Protein AF-A0A1V6QHZ7-F1 (afdb_monomer_lite)

Secondary structure (DSSP, 8-state):
--TTTTSS--------TTTTHHHHHHHHSS-EEEEEEEE-TTS-EEE-TTT--EEE-SS-EEEEEEEEEETTTEEEEEEEEEE-TTT--S-EEEE--STT--S--HHHHHHHHTTT-EEEEE-TTSS----------TTSSSGGG---HHHHHHHHHHHHHHHGGGGS----TT-----S-----HHHHHHHHHHHH--B-TTT--BSSPPPPTT-GGGTHHIIIIIHHHHHHHHIIIIIS--TT--GGG--TTHHHHHHHHHTHHHH-------HHHHHTT--EEEEEETT-TTTTHHHHHHHHHHHHHTTT---TTTEEEEEETT--SGGGGGTTT-

Sequence (339 aa):
MVALAAFFGVSALAVDSCTNLPALANEVAEINVISASWTSSNDLVLSDSSTGAALPNQYAFCRVKGNIEYSGNKSLGFELWLPEQDSYNERYLVVGNGGLAGTIDTSAMMLNLNRGYAVTAGHSGHDVALNVIIKIQAKYSQGDGYLGQSILNFTTNAVLEECDGIDGVVDDSSMASSTNVTCLTQPQINAIEAIYAGPTDSRNGDIIYPGCTLGSEKEWLMQETSLYLNYTTPILQNLVLNNLSFDINQFDFGADVDAVDAIASPLIDGISTDLSAFRKRGGKMIVAQGWADPYGALWSIMHLEQLQNATANEDVSDFFNLFMIPGMVNFADTGRLAR

Radius of gyration: 24.09 Å; chains: 1; bounding box: 55×51×75 Å

Foldseek 3Di:
DCPVVVVPVDDDDPDPVQQCVQVVDVVPDQKAWPGKDKDAWQNDWDAQPQPRDTQTQRFIWIKIWIWHDDPDRWIKIKIKTGTDPVLAPVAEEEDEAPAPFQDWPVNVVSVVVSNRHGYMYISPTHHDQGAADDAPLLLLCPDLQNQDLVNLVVQLLVLLVVPCPPVPDNPPPVVPPDPDDDDRDPSNVVSQVDQQDADAQPPPRHHPAHHAFRNQRSVCNCSNPPNCVRYVLCCCCVWQPVNNPDDSNPDHSHPSVVSCCVIVCVPDPPQDLPCVVCVVVVAAEEAEAESNARRHRCVVVVSVVVNCVVVVNDDPNSHYDYHYHYPDHDPSCVVVVVD

Structure (mmCIF, N/CA/C/O backbone):
data_AF-A0A1V6QHZ7-F1
#
_entry.id   AF-A0A1V6QHZ7-F1
#
loop_
_atom_site.group_PDB
_atom_site.id
_atom_site.type_symbol
_atom_site.label_atom_id
_atom_site.label_alt_id
_atom_site.label_comp_id
_atom_site.label_asym_id
_atom_site.label_entity_id
_atom_site.label_seq_id
_atom_site.pdbx_PDB_ins_code
_atom_site.Cartn_x
_atom_site.Cartn_y
_atom_site.Cartn_z
_atom_site.occupancy
_atom_site.B_iso_or_equiv
_atom_site.auth_seq_id
_atom_site.auth_comp_id
_atom_site.auth_asym_id
_atom_site.auth_atom_id
_atom_site.pdbx_PDB_model_num
ATOM 1 N N . MET A 1 1 ? 16.714 -8.261 -24.333 1.00 49.50 1 MET A N 1
ATOM 2 C CA . MET A 1 1 ? 17.425 -7.268 -25.178 1.00 49.50 1 MET A CA 1
ATOM 3 C C . MET A 1 1 ? 17.456 -7.625 -26.683 1.00 49.50 1 MET A C 1
ATOM 5 O O . MET A 1 1 ? 18.410 -7.287 -27.365 1.00 49.50 1 MET A O 1
ATOM 9 N N . VAL A 1 2 ? 16.376 -8.196 -27.253 1.00 36.09 2 VAL A N 1
ATOM 10 C CA . VAL A 1 2 ? 16.202 -8.354 -28.726 1.00 36.09 2 VAL A CA 1
ATOM 11 C C . VAL A 1 2 ? 14.828 -7.859 -29.223 1.00 36.09 2 VAL A C 1
ATOM 13 O O . VAL A 1 2 ? 14.623 -7.698 -30.420 1.00 36.09 2 VAL A O 1
ATOM 16 N N . ALA A 1 3 ? 13.892 -7.497 -28.336 1.00 31.86 3 ALA A N 1
ATOM 17 C CA . ALA A 1 3 ? 12.539 -7.103 -28.751 1.00 31.86 3 ALA A CA 1
ATOM 18 C C . ALA A 1 3 ? 12.470 -5.793 -29.569 1.00 31.86 3 ALA A C 1
ATOM 20 O O . ALA A 1 3 ? 11.519 -5.608 -30.320 1.00 31.86 3 ALA A O 1
ATOM 21 N N . LEU A 1 4 ? 13.486 -4.921 -29.501 1.00 36.88 4 LEU A N 1
ATOM 22 C CA . LEU A 1 4 ? 13.578 -3.746 -30.384 1.00 36.88 4 LEU A CA 1
ATOM 23 C C . LEU A 1 4 ? 14.288 -4.025 -31.722 1.00 36.88 4 LEU A C 1
ATOM 25 O O . LEU A 1 4 ? 14.135 -3.258 -32.667 1.00 36.88 4 LEU A O 1
ATOM 29 N N . ALA A 1 5 ? 15.028 -5.131 -31.836 1.00 35.00 5 ALA A N 1
ATOM 30 C CA . ALA A 1 5 ? 15.781 -5.471 -33.045 1.00 35.00 5 ALA A CA 1
ATOM 31 C C . ALA A 1 5 ? 14.901 -6.084 -34.151 1.00 35.00 5 ALA A C 1
ATOM 33 O O . ALA A 1 5 ? 15.323 -6.165 -35.302 1.00 35.00 5 ALA A O 1
ATOM 34 N N . ALA A 1 6 ? 13.665 -6.488 -33.839 1.00 33.41 6 ALA A N 1
ATOM 35 C CA . ALA A 1 6 ? 12.760 -7.078 -34.825 1.00 33.41 6 ALA A CA 1
ATOM 36 C C . ALA A 1 6 ? 12.189 -6.058 -35.834 1.00 33.41 6 ALA A C 1
ATOM 38 O O . ALA A 1 6 ? 11.713 -6.468 -36.890 1.00 33.41 6 ALA A O 1
ATOM 39 N N . PHE A 1 7 ? 12.256 -4.749 -35.552 1.00 37.84 7 PHE A N 1
ATOM 40 C CA . PHE A 1 7 ? 11.733 -3.709 -36.453 1.00 37.84 7 PHE A CA 1
ATOM 41 C C . PHE A 1 7 ? 12.785 -3.043 -37.348 1.00 37.84 7 PHE A C 1
ATOM 43 O O . PHE A 1 7 ? 12.430 -2.468 -38.374 1.00 37.84 7 PHE A O 1
ATOM 50 N N . PHE A 1 8 ? 14.074 -3.160 -37.025 1.00 37.00 8 PHE A N 1
ATOM 51 C CA . PHE A 1 8 ? 15.145 -2.508 -37.775 1.00 37.00 8 PHE A CA 1
ATOM 52 C C . PHE A 1 8 ? 16.280 -3.502 -37.989 1.00 37.00 8 PHE A C 1
ATOM 54 O O . PHE A 1 8 ? 17.072 -3.745 -37.085 1.00 37.00 8 PHE A O 1
ATOM 61 N N . GLY A 1 9 ? 16.340 -4.104 -39.180 1.00 33.50 9 GLY A N 1
ATOM 62 C CA . GLY A 1 9 ? 17.363 -5.075 -39.575 1.00 33.50 9 GLY A CA 1
ATOM 63 C C . GLY A 1 9 ? 18.779 -4.494 -39.585 1.00 33.50 9 GLY A C 1
ATOM 64 O O . GLY A 1 9 ? 19.330 -4.218 -40.647 1.00 33.50 9 GLY A O 1
ATOM 65 N N . VAL A 1 10 ? 19.374 -4.333 -38.404 1.00 35.19 10 VAL A N 1
ATOM 66 C CA . VAL A 1 10 ? 20.750 -3.880 -38.212 1.00 35.19 10 VAL A CA 1
ATOM 67 C C . VAL A 1 10 ? 21.570 -5.037 -37.653 1.00 35.19 10 VAL A C 1
ATOM 69 O O . VAL A 1 10 ? 21.306 -5.572 -36.578 1.00 35.19 10 VAL A O 1
ATOM 72 N N . SER A 1 11 ? 22.557 -5.441 -38.444 1.00 33.84 11 SER A N 1
ATOM 73 C CA . SER A 1 11 ? 23.524 -6.495 -38.164 1.00 33.84 11 SER A CA 1
ATOM 74 C C . SER A 1 11 ? 24.327 -6.230 -36.886 1.00 33.84 11 SER A C 1
ATOM 76 O O . SER A 1 11 ? 24.673 -5.092 -36.577 1.00 33.84 11 SER A O 1
ATOM 78 N N . ALA A 1 12 ? 24.666 -7.318 -36.193 1.00 37.00 12 ALA A N 1
ATOM 79 C CA . ALA A 1 12 ? 25.427 -7.369 -34.952 1.00 37.00 12 ALA A CA 1
ATOM 80 C C . ALA A 1 12 ? 26.671 -6.459 -34.927 1.00 37.00 12 ALA A C 1
ATOM 82 O O . ALA A 1 12 ? 27.672 -6.720 -35.594 1.00 37.00 12 ALA A O 1
ATOM 83 N N . LEU A 1 13 ? 26.628 -5.446 -34.063 1.00 34.03 13 LEU A N 1
ATOM 84 C CA . LEU A 1 13 ? 27.801 -4.828 -33.459 1.00 34.03 13 LEU A CA 1
ATOM 85 C C . LEU A 1 13 ? 27.626 -4.942 -31.946 1.00 34.03 13 LEU A C 1
ATOM 87 O O . LEU A 1 13 ? 26.677 -4.402 -31.382 1.00 34.03 13 LEU A O 1
ATOM 91 N N . ALA A 1 14 ? 28.538 -5.670 -31.302 1.00 38.25 14 ALA A N 1
ATOM 92 C CA . ALA A 1 14 ? 28.692 -5.715 -29.854 1.00 38.25 14 ALA A CA 1
ATOM 93 C C . ALA A 1 14 ? 29.229 -4.359 -29.359 1.00 38.25 14 ALA A C 1
ATOM 95 O O . ALA A 1 14 ? 30.405 -4.200 -29.049 1.00 38.25 14 ALA A O 1
ATOM 96 N N . VAL A 1 15 ? 28.356 -3.358 -29.369 1.00 40.31 15 VAL A N 1
ATOM 97 C CA . VAL A 1 15 ? 28.460 -2.140 -28.569 1.00 40.31 15 VAL A CA 1
ATOM 98 C C . VAL A 1 15 ? 27.587 -2.406 -27.353 1.00 40.31 15 VAL A C 1
ATOM 100 O O . VAL A 1 15 ? 26.486 -2.927 -27.528 1.00 40.31 15 VAL A O 1
ATOM 103 N N . ASP A 1 16 ? 28.070 -2.128 -26.142 1.00 56.75 16 ASP A N 1
ATOM 104 C CA . ASP A 1 16 ? 27.325 -2.401 -24.911 1.00 56.75 16 ASP A CA 1
ATOM 105 C C . ASP A 1 16 ? 25.954 -1.706 -24.973 1.00 56.75 16 ASP A C 1
ATOM 107 O O . ASP A 1 16 ? 25.836 -0.489 -24.796 1.00 56.75 16 ASP A O 1
ATOM 111 N N . SER A 1 17 ? 24.924 -2.486 -25.321 1.00 71.88 17 SER A N 1
ATOM 112 C CA . SER A 1 17 ? 23.576 -2.011 -25.658 1.00 71.88 17 SER A CA 1
ATOM 113 C C . SER A 1 17 ? 22.947 -1.200 -24.530 1.00 71.88 17 SER A C 1
ATOM 115 O O . SER A 1 17 ? 22.077 -0.367 -24.775 1.00 71.88 17 SER A O 1
ATOM 117 N N . CYS A 1 18 ? 23.449 -1.390 -23.308 1.00 83.69 18 CYS A N 1
ATOM 118 C CA . CYS A 1 18 ? 23.067 -0.614 -22.152 1.00 83.69 18 CYS A CA 1
ATOM 119 C C . CYS A 1 18 ? 23.466 0.863 -22.275 1.00 83.69 18 CYS A C 1
ATOM 121 O O . CYS A 1 18 ? 22.647 1.753 -22.072 1.00 83.69 18 CYS A O 1
ATOM 123 N N . THR A 1 19 ? 24.707 1.144 -22.669 1.00 78.62 19 THR A N 1
ATOM 124 C CA . THR A 1 19 ? 25.240 2.518 -22.715 1.00 78.62 19 THR A CA 1
ATOM 125 C C . THR A 1 19 ? 24.645 3.379 -23.833 1.00 78.62 19 THR A C 1
ATOM 127 O O . THR A 1 19 ? 24.654 4.603 -23.729 1.00 78.62 19 THR A O 1
ATOM 130 N N . ASN A 1 20 ? 24.061 2.758 -24.863 1.00 77.94 20 ASN A N 1
ATOM 131 C CA . ASN A 1 20 ? 23.398 3.454 -25.971 1.00 77.94 20 ASN A CA 1
ATOM 132 C C . ASN A 1 20 ? 21.902 3.724 -25.731 1.00 77.94 20 ASN A C 1
ATOM 134 O O . ASN A 1 20 ? 21.285 4.448 -26.513 1.00 77.94 20 ASN A O 1
ATOM 138 N N . LEU A 1 21 ? 21.306 3.177 -24.663 1.00 77.00 21 LEU A N 1
ATOM 139 C CA . LEU A 1 21 ? 19.888 3.385 -24.339 1.00 77.00 21 LEU A CA 1
ATOM 140 C C . LEU A 1 21 ? 19.460 4.857 -24.237 1.00 77.00 21 LEU A C 1
ATOM 142 O O . LEU A 1 21 ? 18.363 5.152 -24.709 1.00 77.00 21 LEU A O 1
ATOM 146 N N . PRO A 1 22 ? 20.265 5.795 -23.695 1.00 76.19 22 PRO A N 1
ATOM 147 C CA . PRO A 1 22 ? 19.870 7.201 -23.648 1.00 76.19 22 PRO A CA 1
ATOM 148 C C . PRO A 1 22 ? 19.595 7.791 -25.039 1.00 76.19 22 PRO A C 1
ATOM 150 O O . PRO A 1 22 ? 18.646 8.552 -25.205 1.00 76.19 22 PRO A O 1
ATOM 153 N N . ALA A 1 23 ? 20.382 7.408 -26.052 1.00 69.56 23 ALA A N 1
ATOM 154 C CA . ALA A 1 23 ? 20.185 7.877 -27.423 1.00 69.56 23 ALA A CA 1
ATOM 155 C C . ALA A 1 23 ? 18.868 7.355 -28.017 1.00 69.56 23 ALA A C 1
ATOM 157 O O . ALA A 1 23 ? 18.140 8.111 -28.649 1.00 69.56 23 ALA A O 1
ATOM 158 N N . LEU A 1 24 ? 18.540 6.089 -27.751 1.00 69.31 24 LEU A N 1
ATOM 159 C CA . LEU A 1 24 ? 17.310 5.450 -28.215 1.00 69.31 24 LEU A CA 1
ATOM 160 C C . LEU A 1 24 ? 16.059 5.992 -27.506 1.00 69.31 24 LEU A C 1
ATOM 162 O O . LEU A 1 24 ? 15.013 6.145 -28.127 1.00 69.31 24 LEU A O 1
ATOM 166 N N . ALA A 1 25 ? 16.149 6.294 -26.210 1.00 71.12 25 ALA A N 1
ATOM 167 C CA . ALA A 1 25 ? 15.015 6.796 -25.435 1.00 71.12 25 ALA A CA 1
ATOM 168 C C . ALA A 1 25 ? 14.498 8.144 -25.963 1.00 71.12 25 ALA A C 1
ATOM 170 O O . ALA A 1 25 ? 13.286 8.328 -26.075 1.00 71.12 25 ALA A O 1
ATOM 171 N N . ASN A 1 26 ? 15.412 9.032 -26.369 1.00 67.06 26 ASN A N 1
ATOM 172 C CA . ASN A 1 26 ? 15.086 10.344 -26.937 1.00 67.06 26 ASN A CA 1
ATOM 173 C C . ASN A 1 26 ? 14.311 10.265 -28.267 1.00 67.06 26 ASN A C 1
ATOM 175 O O . ASN A 1 26 ? 13.699 11.249 -28.674 1.00 67.06 26 ASN A O 1
ATOM 179 N N . GLU A 1 27 ? 14.334 9.121 -28.958 1.00 67.06 27 GLU A N 1
ATOM 180 C CA . GLU A 1 27 ? 13.597 8.921 -30.213 1.00 67.06 27 GLU A CA 1
ATOM 181 C C . GLU A 1 27 ? 12.157 8.433 -29.990 1.00 67.06 27 GLU A C 1
ATOM 183 O O . GLU A 1 27 ? 11.326 8.538 -30.892 1.00 67.06 27 GLU A O 1
ATOM 188 N N . VAL A 1 28 ? 11.852 7.886 -28.807 1.00 65.00 28 VAL A N 1
ATOM 189 C CA . VAL A 1 28 ? 10.610 7.133 -28.554 1.00 65.00 28 VAL A CA 1
ATOM 190 C C . VAL A 1 28 ? 9.682 7.846 -27.566 1.00 65.00 28 VAL A C 1
ATOM 192 O O . VAL A 1 28 ? 8.472 7.619 -27.608 1.00 65.00 28 VAL A O 1
ATOM 195 N N . ALA A 1 29 ? 10.204 8.715 -26.695 1.00 65.38 29 ALA A N 1
ATOM 196 C CA . ALA A 1 29 ? 9.393 9.438 -25.718 1.00 65.38 29 ALA A CA 1
ATOM 197 C C . ALA A 1 29 ? 10.059 10.732 -25.215 1.00 65.38 29 ALA A C 1
ATOM 199 O O . ALA A 1 29 ? 11.276 10.887 -25.279 1.00 65.38 29 ALA A O 1
ATOM 200 N N . GLU A 1 30 ? 9.257 11.633 -24.638 1.00 72.56 30 GLU A N 1
ATOM 201 C CA . GLU A 1 30 ? 9.726 12.798 -23.868 1.00 72.56 30 GLU A CA 1
ATOM 202 C C . GLU A 1 30 ? 10.257 12.353 -22.491 1.00 72.56 30 GLU A C 1
ATOM 204 O O . GLU A 1 30 ? 9.683 12.638 -21.442 1.00 72.56 30 GLU A O 1
ATOM 209 N N . ILE A 1 31 ? 11.340 11.575 -22.496 1.00 79.31 31 ILE A N 1
ATOM 210 C CA . ILE A 1 31 ? 11.974 11.027 -21.296 1.00 79.31 31 ILE A CA 1
ATOM 211 C C . ILE A 1 31 ? 13.411 11.532 -21.227 1.00 79.31 31 ILE A C 1
ATOM 213 O O . ILE A 1 31 ? 14.191 11.325 -22.152 1.00 79.31 31 ILE A O 1
ATOM 217 N N . ASN A 1 32 ? 13.793 12.124 -20.096 1.00 85.44 32 ASN A N 1
ATOM 218 C CA . ASN A 1 32 ? 15.179 12.488 -19.837 1.00 85.44 32 ASN A CA 1
ATOM 219 C C . ASN A 1 32 ? 15.911 11.307 -19.184 1.00 85.44 32 ASN A C 1
ATOM 221 O O . ASN A 1 32 ? 15.756 11.056 -17.987 1.00 85.44 32 ASN A O 1
ATOM 225 N N . VAL A 1 33 ? 16.704 10.564 -19.958 1.00 88.06 33 VAL A N 1
ATOM 226 C CA . VAL A 1 33 ? 17.569 9.511 -19.405 1.00 88.06 33 VAL A CA 1
ATOM 227 C C . VAL A 1 33 ? 18.827 10.142 -18.814 1.00 88.06 33 VAL A C 1
ATOM 229 O O . VAL A 1 33 ? 19.673 10.667 -19.531 1.00 88.06 33 VAL A O 1
ATOM 232 N N . ILE A 1 34 ? 18.961 10.042 -17.493 1.00 88.88 34 ILE A N 1
ATOM 233 C CA . ILE A 1 34 ? 20.078 10.597 -16.721 1.00 88.88 34 ILE A CA 1
ATOM 234 C C . ILE A 1 34 ? 21.314 9.710 -16.863 1.00 88.88 34 ILE A C 1
ATOM 236 O O . ILE A 1 34 ? 22.427 10.201 -17.042 1.00 88.88 34 ILE A O 1
ATOM 240 N N . SER A 1 35 ? 21.135 8.392 -16.764 1.00 90.06 35 SER A N 1
ATOM 241 C CA . SER A 1 35 ? 22.225 7.436 -16.929 1.00 90.06 35 SER A CA 1
ATOM 242 C C . SER A 1 35 ? 21.720 6.066 -17.361 1.00 90.06 35 SER A C 1
ATOM 244 O O . SER A 1 35 ? 20.595 5.670 -17.060 1.00 90.06 35 SER A O 1
ATOM 246 N N . ALA A 1 36 ? 22.586 5.327 -18.050 1.00 92.25 36 ALA A N 1
ATOM 247 C CA . ALA A 1 36 ? 22.417 3.908 -18.313 1.00 92.25 36 ALA A CA 1
ATOM 248 C C . ALA A 1 36 ? 23.771 3.215 -18.124 1.00 92.25 36 ALA A C 1
ATOM 250 O O . ALA A 1 36 ? 24.758 3.595 -18.755 1.00 92.25 36 ALA A O 1
ATOM 251 N N . SER A 1 37 ? 23.832 2.240 -17.219 1.00 92.56 37 SER A N 1
ATOM 252 C CA . SER A 1 37 ? 25.077 1.559 -16.853 1.00 92.56 37 SER A CA 1
ATOM 253 C C . SER A 1 37 ? 24.863 0.067 -16.653 1.00 92.56 37 SER A C 1
ATOM 255 O O . SER A 1 37 ? 23.915 -0.346 -15.980 1.00 92.56 37 SER A O 1
ATOM 257 N N . TRP A 1 38 ? 25.774 -0.736 -17.195 1.00 94.25 38 TRP A N 1
ATOM 258 C CA . TRP A 1 38 ? 25.799 -2.170 -16.949 1.00 94.25 38 TRP A CA 1
ATOM 259 C C . TRP A 1 38 ? 26.204 -2.463 -15.500 1.00 94.25 38 TRP A C 1
ATOM 261 O O . TRP A 1 38 ? 27.114 -1.830 -14.967 1.00 94.25 38 TRP A O 1
ATOM 271 N N . THR A 1 39 ? 25.516 -3.405 -14.860 1.00 95.00 39 THR A N 1
ATOM 272 C CA . THR A 1 39 ? 25.803 -3.902 -13.508 1.00 95.00 39 THR A CA 1
ATOM 273 C C . THR A 1 39 ? 25.993 -5.413 -13.597 1.00 95.00 39 THR A C 1
ATOM 275 O O . THR A 1 39 ? 25.073 -6.114 -14.021 1.00 95.00 39 THR A O 1
ATOM 278 N N . SER A 1 40 ? 27.171 -5.929 -13.237 1.00 95.81 40 SER A N 1
ATOM 279 C CA . SER A 1 40 ? 27.445 -7.372 -13.300 1.00 95.81 40 SER A CA 1
ATOM 280 C C . SER A 1 40 ? 26.765 -8.100 -12.142 1.00 95.81 40 SER A C 1
ATOM 282 O O . SER A 1 40 ? 26.364 -7.484 -11.153 1.00 95.81 40 SER A O 1
ATOM 284 N N . SER A 1 41 ? 26.621 -9.423 -12.244 1.00 95.00 41 SER A N 1
ATOM 285 C CA . SER A 1 41 ? 26.096 -10.242 -11.142 1.00 95.00 41 SER A CA 1
ATOM 286 C C . SER A 1 41 ? 26.901 -10.014 -9.854 1.00 95.00 41 SER A C 1
ATOM 288 O O . SER A 1 41 ? 28.131 -10.023 -9.877 1.00 95.00 41 SER A O 1
ATOM 290 N N . ASN A 1 42 ? 26.190 -9.842 -8.738 1.00 96.56 42 ASN A N 1
ATOM 291 C CA . ASN A 1 42 ? 26.696 -9.541 -7.395 1.00 96.56 42 ASN A CA 1
ATOM 292 C C . ASN A 1 42 ? 27.380 -8.172 -7.197 1.00 96.56 42 ASN A C 1
ATOM 294 O O . ASN A 1 42 ? 27.874 -7.916 -6.098 1.00 96.56 42 ASN A O 1
ATOM 298 N N . ASP A 1 43 ? 27.385 -7.278 -8.193 1.00 97.12 43 ASP A N 1
ATOM 299 C CA . ASP A 1 43 ? 27.964 -5.931 -8.050 1.00 97.12 43 ASP A CA 1
ATOM 300 C C . ASP A 1 43 ? 27.069 -4.986 -7.223 1.00 97.12 43 ASP A C 1
ATOM 302 O O . ASP A 1 43 ? 27.572 -4.075 -6.561 1.00 97.12 43 ASP A O 1
ATOM 306 N N . LEU A 1 44 ? 25.743 -5.181 -7.243 1.00 96.88 44 LEU A N 1
ATOM 307 C CA . LEU A 1 44 ? 24.783 -4.411 -6.451 1.00 96.88 44 LEU A CA 1
ATOM 308 C C . LEU A 1 44 ? 24.188 -5.283 -5.342 1.00 96.88 44 LEU A C 1
ATOM 310 O O . LEU A 1 44 ? 23.429 -6.215 -5.603 1.00 96.88 44 LEU A O 1
ATOM 314 N N . VAL A 1 45 ? 24.479 -4.924 -4.092 1.00 96.94 45 VAL A N 1
ATOM 315 C CA . VAL A 1 45 ? 23.916 -5.571 -2.901 1.00 96.94 45 VAL A CA 1
ATOM 316 C C . VAL A 1 45 ? 23.025 -4.581 -2.165 1.00 96.94 45 VAL A C 1
ATOM 318 O O . VAL A 1 45 ? 23.501 -3.563 -1.667 1.00 96.94 45 VAL A O 1
ATOM 321 N N . LEU A 1 46 ? 21.728 -4.879 -2.114 1.00 95.56 46 LEU A N 1
ATOM 322 C CA . LEU A 1 46 ? 20.748 -4.123 -1.336 1.00 95.56 46 LEU A CA 1
ATOM 323 C C . LEU A 1 46 ? 20.431 -4.845 -0.024 1.00 95.56 46 LEU A C 1
ATOM 325 O O . LEU A 1 46 ? 20.920 -5.946 0.228 1.00 95.56 46 LEU A O 1
ATOM 329 N N . SER A 1 47 ? 19.595 -4.228 0.804 1.00 92.62 47 SER A N 1
ATOM 330 C CA . SER A 1 47 ? 18.958 -4.897 1.936 1.00 92.62 47 SER A CA 1
ATOM 331 C C . SER A 1 47 ? 17.518 -5.235 1.570 1.00 92.62 47 SER A C 1
ATOM 333 O O . SER A 1 47 ? 16.780 -4.393 1.052 1.00 92.62 47 SER A O 1
ATOM 335 N N . ASP A 1 48 ? 17.123 -6.476 1.825 1.00 87.25 48 ASP A N 1
ATOM 336 C CA . ASP A 1 48 ? 15.729 -6.889 1.754 1.00 87.25 48 ASP A CA 1
ATOM 337 C C . ASP A 1 48 ? 14.911 -6.075 2.771 1.00 87.25 48 ASP A C 1
ATOM 339 O O . ASP A 1 48 ? 15.256 -6.034 3.954 1.00 87.25 48 ASP A O 1
ATOM 343 N N . SER A 1 49 ? 13.862 -5.390 2.314 1.00 79.31 49 SER A N 1
ATOM 344 C CA . SER A 1 49 ? 13.068 -4.488 3.157 1.00 79.31 49 SER A CA 1
ATOM 345 C C . SER A 1 49 ? 12.262 -5.218 4.236 1.00 79.31 49 SER A C 1
ATOM 347 O O . SER A 1 49 ? 11.922 -4.608 5.247 1.00 79.31 49 SER A O 1
ATOM 349 N N . SER A 1 50 ? 11.998 -6.515 4.057 1.00 77.00 50 SER A N 1
ATOM 350 C CA . SER A 1 50 ? 11.240 -7.344 4.999 1.00 77.00 50 SER A CA 1
ATOM 351 C C . SER A 1 50 ? 12.132 -8.055 6.021 1.00 77.00 50 SER A C 1
ATOM 353 O O . SER A 1 50 ? 11.769 -8.178 7.189 1.00 77.00 50 SER A O 1
ATOM 355 N N . THR A 1 51 ? 13.321 -8.511 5.613 1.00 81.88 51 THR A N 1
ATOM 356 C CA . THR A 1 51 ? 14.201 -9.339 6.462 1.00 81.88 51 THR A CA 1
ATOM 357 C C . THR A 1 51 ? 15.486 -8.645 6.905 1.00 81.88 51 THR A C 1
ATOM 359 O O . THR A 1 51 ? 16.171 -9.144 7.798 1.00 81.88 51 THR A O 1
ATOM 362 N N . GLY A 1 52 ? 15.862 -7.534 6.268 1.00 86.44 52 GLY A N 1
ATOM 363 C CA . GLY A 1 52 ? 17.160 -6.880 6.451 1.00 86.44 52 GLY A CA 1
ATOM 364 C C . GLY A 1 52 ? 18.348 -7.684 5.909 1.00 86.44 52 GLY A C 1
ATOM 365 O O . GLY A 1 52 ? 19.494 -7.251 6.042 1.00 86.44 52 GLY A O 1
ATOM 366 N N . ALA A 1 53 ? 18.106 -8.850 5.302 1.00 90.94 53 ALA A N 1
ATOM 367 C CA . ALA A 1 53 ? 19.151 -9.691 4.741 1.00 90.94 53 ALA A CA 1
ATOM 368 C C . ALA A 1 53 ? 19.801 -9.029 3.518 1.00 90.94 53 ALA A C 1
ATOM 370 O O . ALA A 1 53 ? 19.178 -8.238 2.807 1.00 90.94 53 ALA A O 1
ATOM 371 N N . ALA A 1 54 ? 21.062 -9.379 3.255 1.00 95.88 54 ALA A N 1
ATOM 372 C CA . ALA A 1 54 ? 21.736 -8.963 2.032 1.00 95.88 54 ALA A CA 1
ATOM 373 C C . ALA A 1 54 ? 21.022 -9.557 0.809 1.00 95.88 54 ALA A C 1
ATOM 375 O O . ALA A 1 54 ? 20.819 -10.769 0.726 1.00 95.88 54 ALA A O 1
ATOM 376 N N . LEU A 1 55 ? 20.681 -8.695 -0.145 1.00 96.31 55 LEU A N 1
ATOM 377 C CA . LEU A 1 55 ? 19.957 -9.025 -1.363 1.00 96.31 55 LEU A CA 1
ATOM 378 C C . LEU A 1 55 ? 20.796 -8.607 -2.585 1.00 96.31 55 LEU A C 1
ATOM 380 O O . LEU A 1 55 ? 20.640 -7.489 -3.090 1.00 96.31 55 LEU A O 1
ATOM 384 N N . PRO A 1 56 ? 21.733 -9.462 -3.037 1.00 97.75 56 PRO A N 1
ATOM 385 C CA . PRO A 1 56 ? 22.525 -9.204 -4.234 1.00 97.75 56 PRO A CA 1
ATOM 386 C C . PRO A 1 56 ? 21.699 -9.405 -5.510 1.00 97.75 56 PRO A C 1
ATOM 388 O O . PRO A 1 56 ? 20.773 -10.225 -5.549 1.00 97.75 56 PRO A O 1
ATOM 391 N N . ASN A 1 57 ? 22.071 -8.711 -6.585 1.00 97.44 57 ASN A N 1
ATOM 392 C CA . ASN A 1 57 ? 21.578 -9.041 -7.918 1.00 97.44 57 ASN A CA 1
ATOM 393 C C . ASN A 1 57 ? 22.189 -10.368 -8.389 1.00 97.44 57 ASN A C 1
ATOM 395 O O . ASN A 1 57 ? 23.398 -10.484 -8.570 1.00 97.44 57 ASN A O 1
ATOM 399 N N . GLN A 1 58 ? 21.351 -11.376 -8.609 1.00 96.56 58 GLN A N 1
ATOM 400 C CA . GLN A 1 58 ? 21.786 -12.695 -9.071 1.00 96.56 58 GLN A CA 1
ATOM 401 C C . GLN A 1 58 ? 22.231 -12.659 -10.535 1.00 96.56 58 GLN A C 1
ATOM 403 O O . GLN A 1 58 ? 23.165 -13.365 -10.913 1.00 96.56 58 GLN A O 1
ATOM 408 N N . TYR A 1 59 ? 21.614 -11.796 -11.340 1.00 93.88 59 TYR A N 1
ATOM 409 C CA . TYR A 1 59 ? 21.880 -11.662 -12.769 1.00 93.88 59 TYR A CA 1
ATOM 410 C C . TYR A 1 59 ? 22.486 -10.303 -13.097 1.00 93.88 59 TYR A C 1
ATOM 412 O O . TYR A 1 59 ? 22.237 -9.313 -12.397 1.00 93.88 59 TYR A O 1
ATOM 420 N N . ALA A 1 60 ? 23.281 -10.253 -14.165 1.00 95.69 60 ALA A N 1
ATOM 421 C CA . ALA A 1 60 ? 23.735 -8.980 -14.700 1.00 95.69 60 ALA A CA 1
ATOM 422 C C . ALA A 1 60 ? 22.561 -8.240 -15.360 1.00 95.69 60 ALA A C 1
ATOM 424 O O . ALA A 1 60 ? 21.624 -8.857 -15.877 1.00 95.69 60 ALA A O 1
ATOM 425 N N . PHE A 1 61 ? 22.582 -6.911 -15.322 1.00 95.75 61 PHE A N 1
ATOM 426 C CA . PHE A 1 61 ? 21.498 -6.097 -15.862 1.00 95.75 61 PHE A CA 1
ATOM 427 C C . PHE A 1 61 ? 21.967 -4.703 -16.270 1.00 95.75 61 PHE A C 1
ATOM 429 O O . PHE A 1 61 ? 22.939 -4.158 -15.746 1.00 95.75 61 PHE A O 1
ATOM 436 N N . CYS A 1 62 ? 21.229 -4.091 -17.190 1.00 95.38 62 CYS A N 1
ATOM 437 C CA . CYS A 1 62 ? 21.364 -2.681 -17.497 1.00 95.38 62 CYS A CA 1
ATOM 438 C C . CYS A 1 62 ? 20.486 -1.852 -16.560 1.00 95.38 62 CYS A C 1
ATOM 440 O O . CYS A 1 62 ? 19.261 -2.000 -16.553 1.00 95.38 62 CYS A O 1
ATOM 442 N N . ARG A 1 63 ? 21.111 -0.959 -15.792 1.00 95.44 63 ARG A N 1
ATOM 443 C CA . ARG A 1 63 ? 20.436 -0.030 -14.890 1.00 95.44 63 ARG A CA 1
ATOM 444 C C . ARG A 1 63 ? 20.271 1.318 -15.572 1.00 95.44 63 ARG A C 1
ATOM 446 O O . ARG A 1 63 ? 21.259 2.006 -15.819 1.00 95.44 63 ARG A O 1
ATOM 453 N N . VAL A 1 64 ? 19.030 1.701 -15.837 1.00 93.56 64 VAL A N 1
ATOM 454 C CA . VAL A 1 64 ? 18.663 2.991 -16.423 1.00 93.56 64 VAL A CA 1
ATOM 455 C C . VAL A 1 64 ? 18.026 3.858 -15.348 1.00 93.56 64 VAL A C 1
ATOM 457 O O . VAL A 1 64 ? 17.128 3.405 -14.641 1.00 93.56 64 VAL A O 1
ATOM 460 N N . LYS A 1 65 ? 18.478 5.104 -15.233 1.00 93.06 65 LYS A N 1
ATOM 461 C CA . LYS A 1 65 ? 17.868 6.130 -14.387 1.00 93.06 65 LYS A CA 1
ATOM 462 C C . LYS A 1 65 ? 17.388 7.265 -15.264 1.00 93.06 65 LYS A C 1
ATOM 464 O O . LYS A 1 65 ? 18.121 7.711 -16.148 1.00 93.06 65 LYS A O 1
ATOM 469 N N . GLY A 1 66 ? 16.188 7.756 -15.009 1.00 90.31 66 GLY A N 1
ATOM 470 C CA . GLY A 1 66 ? 15.637 8.850 -15.788 1.00 90.31 66 GLY A CA 1
ATOM 471 C C . GLY A 1 66 ? 14.623 9.670 -15.022 1.00 90.31 66 GLY A C 1
ATOM 472 O O . GLY A 1 66 ? 14.319 9.398 -13.861 1.00 90.31 66 GLY A O 1
ATOM 473 N N . ASN A 1 67 ? 14.130 10.693 -15.703 1.00 88.81 67 ASN A N 1
ATOM 474 C CA . ASN A 1 67 ? 13.156 11.631 -15.195 1.00 88.81 67 ASN A CA 1
ATOM 475 C C . ASN A 1 67 ? 12.149 12.010 -16.286 1.00 88.81 67 ASN A C 1
ATOM 477 O O . ASN A 1 67 ? 12.514 12.177 -17.451 1.00 88.81 67 ASN A O 1
ATOM 481 N N . ILE A 1 68 ? 10.890 12.162 -15.892 1.00 87.62 68 ILE A N 1
ATOM 482 C CA . ILE A 1 68 ? 9.793 12.645 -16.730 1.00 87.62 68 ILE A CA 1
ATOM 483 C C . ILE A 1 68 ? 9.313 13.962 -16.131 1.00 87.62 68 ILE A C 1
ATOM 485 O O . ILE A 1 68 ? 8.917 14.007 -14.967 1.00 87.62 68 ILE A O 1
ATOM 489 N N . GLU A 1 69 ? 9.356 15.037 -16.908 1.00 84.56 69 GLU A N 1
ATOM 490 C CA . GLU A 1 69 ? 8.861 16.344 -16.472 1.00 84.56 69 GLU A CA 1
ATOM 491 C C . GLU A 1 69 ? 7.364 16.482 -16.755 1.00 84.56 69 GLU A C 1
ATOM 493 O O . GLU A 1 69 ? 6.855 16.006 -17.767 1.00 84.56 69 GLU A O 1
ATOM 498 N N . TYR A 1 70 ? 6.648 17.152 -15.854 1.00 81.31 70 TYR A N 1
ATOM 499 C CA . TYR A 1 70 ? 5.252 17.528 -16.048 1.00 81.31 70 TYR A CA 1
ATOM 500 C C . TYR A 1 70 ? 4.986 18.931 -15.483 1.00 81.31 70 TYR A C 1
ATOM 502 O O . TYR A 1 70 ? 5.824 19.534 -14.809 1.00 81.31 70 TYR A O 1
ATOM 510 N N . SER A 1 71 ? 3.828 19.507 -15.817 1.00 77.38 71 SER A N 1
ATOM 511 C CA . SER A 1 71 ? 3.535 20.926 -15.567 1.00 77.38 71 SER A CA 1
ATOM 512 C C . SER A 1 71 ? 3.770 21.357 -14.110 1.00 77.38 71 SER A C 1
ATOM 514 O O . SER A 1 71 ? 3.319 20.684 -13.182 1.00 77.38 71 SER A O 1
ATOM 516 N N . GLY A 1 72 ? 4.374 22.537 -13.920 1.00 66.94 72 GLY A N 1
ATOM 517 C CA . GLY A 1 72 ? 4.499 23.192 -12.610 1.00 66.94 72 GLY A CA 1
ATOM 518 C C . GLY A 1 72 ? 5.775 22.870 -11.822 1.00 66.94 72 GLY A C 1
ATOM 519 O O . GLY A 1 72 ? 5.692 22.743 -10.605 1.00 66.94 72 GLY A O 1
ATOM 520 N N . ASN A 1 73 ? 6.934 22.760 -12.491 1.00 64.31 73 ASN A N 1
ATOM 521 C CA . ASN A 1 73 ? 8.228 22.345 -11.910 1.00 64.31 73 ASN A CA 1
ATOM 522 C C . ASN A 1 73 ? 8.187 20.959 -11.251 1.00 64.31 73 ASN A C 1
ATOM 524 O O . ASN A 1 73 ? 8.894 20.711 -10.276 1.00 64.31 73 ASN A O 1
ATOM 528 N N . LYS A 1 74 ? 7.334 20.067 -11.755 1.00 74.94 74 LYS A N 1
ATOM 529 C CA . LYS A 1 74 ? 7.151 18.746 -11.173 1.00 74.94 74 LYS A CA 1
ATOM 530 C C . LYS A 1 74 ? 7.815 17.689 -12.037 1.00 74.94 74 LYS A C 1
ATOM 532 O O . LYS A 1 74 ? 7.848 17.801 -13.263 1.00 74.94 74 LYS A O 1
ATOM 537 N N . SER A 1 75 ? 8.335 16.655 -11.391 1.00 81.00 75 SER A N 1
ATOM 538 C CA . SER A 1 75 ? 9.076 15.619 -12.088 1.00 81.00 75 SER A CA 1
ATOM 539 C C . SER A 1 75 ? 8.909 14.246 -11.452 1.00 81.00 75 SER A C 1
ATOM 541 O O . SER A 1 75 ? 8.809 14.121 -10.235 1.00 81.00 75 SER A O 1
ATOM 543 N N . LEU A 1 76 ? 8.852 13.214 -12.289 1.00 85.88 76 LEU A N 1
ATOM 544 C CA . LEU A 1 76 ? 8.837 11.809 -11.908 1.00 85.88 76 LEU A CA 1
ATOM 545 C C . LEU A 1 76 ? 10.162 11.172 -12.320 1.00 85.88 76 LEU A C 1
ATOM 547 O O . LEU A 1 76 ? 10.376 10.816 -13.477 1.00 85.88 76 LEU A O 1
ATOM 551 N N . GLY A 1 77 ? 11.027 10.984 -11.345 1.00 90.56 77 GLY A N 1
ATOM 552 C CA . GLY A 1 77 ? 12.196 10.135 -11.417 1.00 90.56 77 GLY A CA 1
ATOM 553 C C . GLY A 1 77 ? 11.810 8.662 -11.334 1.00 90.56 77 GLY A C 1
ATOM 554 O O . GLY A 1 77 ? 10.927 8.251 -10.569 1.00 90.56 77 GLY A O 1
ATOM 555 N N . PHE A 1 78 ? 12.492 7.865 -12.144 1.00 93.38 78 PHE A N 1
ATOM 556 C CA . PHE A 1 78 ? 12.279 6.432 -12.249 1.00 93.38 78 PHE A CA 1
ATOM 557 C C . PHE A 1 78 ? 13.602 5.695 -12.461 1.00 93.38 78 PHE A C 1
ATOM 559 O O . PHE A 1 78 ? 14.594 6.256 -12.941 1.00 93.38 78 PHE A O 1
ATOM 566 N N . GLU A 1 79 ? 13.593 4.404 -12.146 1.00 95.62 79 GLU A N 1
ATOM 567 C CA . GLU A 1 79 ? 14.621 3.465 -12.580 1.00 95.62 79 GLU A CA 1
ATOM 568 C C . GLU A 1 79 ? 13.995 2.332 -13.392 1.00 95.62 79 GLU A C 1
ATOM 570 O O . GLU A 1 79 ? 12.913 1.853 -13.059 1.00 95.62 79 GLU A O 1
ATOM 575 N N . LEU A 1 80 ? 14.697 1.893 -14.437 1.00 94.94 80 LEU A N 1
ATOM 576 C CA . LEU A 1 80 ? 14.372 0.731 -15.264 1.00 94.94 80 LEU A CA 1
ATOM 577 C C . LEU A 1 80 ? 15.569 -0.225 -15.262 1.00 94.94 80 LEU A C 1
ATOM 579 O O . LEU A 1 80 ? 16.683 0.159 -15.617 1.00 94.94 80 LEU A O 1
ATOM 583 N N . TRP A 1 81 ? 15.349 -1.470 -14.853 1.00 97.00 81 TRP A N 1
ATOM 584 C CA . TRP A 1 81 ? 16.359 -2.520 -14.773 1.00 97.00 81 TRP A CA 1
ATOM 585 C C . TRP A 1 81 ? 16.048 -3.597 -15.812 1.00 97.00 81 TRP A C 1
ATOM 587 O O . TRP A 1 81 ? 15.027 -4.283 -15.736 1.00 97.00 81 TRP A O 1
ATOM 597 N N . LEU A 1 82 ? 16.926 -3.724 -16.807 1.00 95.44 82 LEU A N 1
ATOM 598 C CA . LEU A 1 82 ? 16.790 -4.674 -17.909 1.00 95.44 82 LEU A CA 1
ATOM 599 C C . LEU A 1 82 ? 17.767 -5.837 -17.696 1.00 95.44 82 LEU A C 1
ATOM 601 O O . LEU A 1 82 ? 18.969 -5.624 -17.878 1.00 95.44 82 LEU A O 1
ATOM 605 N N . PRO A 1 83 ? 17.301 -7.039 -17.313 1.00 95.25 83 PRO A N 1
ATOM 606 C CA . PRO A 1 83 ? 18.182 -8.184 -17.114 1.00 95.25 83 PRO A CA 1
ATOM 607 C C . PRO A 1 83 ? 18.887 -8.582 -18.414 1.00 95.25 83 PRO A C 1
ATOM 609 O O . PRO A 1 83 ? 18.396 -8.330 -19.523 1.00 95.25 83 PRO A O 1
ATOM 612 N N . GLU A 1 84 ? 20.045 -9.223 -18.268 1.00 92.38 84 GLU A N 1
ATOM 613 C CA . GLU A 1 84 ? 20.732 -9.872 -19.378 1.00 92.38 84 GLU A CA 1
ATOM 614 C C . GLU A 1 84 ? 19.815 -10.869 -20.100 1.00 92.38 84 GLU A C 1
ATOM 616 O O . GLU A 1 84 ? 18.877 -11.427 -19.530 1.00 92.38 84 GLU A O 1
ATOM 621 N N . GLN A 1 85 ? 20.066 -11.076 -21.392 1.00 88.62 85 GLN A N 1
ATOM 622 C CA . GLN A 1 85 ? 19.137 -11.801 -22.258 1.00 88.62 85 GLN A CA 1
ATOM 623 C C . GLN A 1 85 ? 18.824 -13.216 -21.762 1.00 88.62 85 GLN A C 1
ATOM 625 O O . GLN A 1 85 ? 17.669 -13.624 -21.838 1.00 88.62 85 GLN A O 1
ATOM 630 N N . ASP A 1 86 ? 19.821 -13.923 -21.236 1.00 90.56 86 ASP A N 1
ATOM 631 C CA . ASP A 1 86 ? 19.675 -15.319 -20.821 1.00 90.56 86 ASP A CA 1
ATOM 632 C C . ASP A 1 86 ? 18.884 -15.478 -19.513 1.00 90.56 86 ASP A C 1
ATOM 634 O O . ASP A 1 86 ? 18.346 -16.552 -19.250 1.00 90.56 86 ASP A O 1
ATOM 638 N N . SER A 1 87 ? 18.777 -14.418 -18.701 1.00 91.44 87 SER A N 1
ATOM 639 C CA . SER A 1 87 ? 17.971 -14.413 -17.472 1.00 91.44 87 SER A CA 1
ATOM 640 C C . SER A 1 87 ? 16.604 -13.746 -17.648 1.00 91.44 87 SER A C 1
ATOM 642 O O . SER A 1 87 ? 15.734 -13.887 -16.785 1.00 91.44 87 SER A O 1
ATOM 644 N N . TYR A 1 88 ? 16.378 -13.046 -18.764 1.00 95.44 88 TYR A N 1
ATOM 645 C CA . TYR A 1 88 ? 15.116 -12.371 -19.034 1.00 95.44 88 TYR A CA 1
ATOM 646 C C . TYR A 1 88 ? 13.996 -13.367 -19.354 1.00 95.44 88 TYR A C 1
ATOM 648 O O . TYR A 1 88 ? 14.037 -14.085 -20.349 1.00 95.44 88 TYR A O 1
ATOM 656 N N . ASN A 1 89 ? 12.935 -13.348 -18.552 1.00 96.50 89 ASN A N 1
ATOM 657 C CA . ASN A 1 89 ? 11.791 -14.254 -18.667 1.00 96.50 89 ASN A CA 1
ATOM 658 C C . ASN A 1 89 ? 10.670 -13.733 -19.592 1.00 96.50 89 ASN A C 1
ATOM 660 O O . ASN A 1 89 ? 9.543 -14.225 -19.523 1.00 96.50 89 ASN A O 1
ATOM 664 N N . GLU A 1 90 ? 10.970 -12.715 -20.404 1.00 96.00 90 GLU A N 1
ATOM 665 C CA . GLU A 1 90 ? 10.043 -12.044 -21.325 1.00 96.00 90 GLU A CA 1
ATOM 666 C C . GLU A 1 90 ? 8.891 -11.271 -20.662 1.00 96.00 90 GLU A C 1
ATOM 668 O O . GLU A 1 90 ? 7.956 -10.848 -21.345 1.00 96.00 90 GLU A O 1
ATOM 673 N N . ARG A 1 91 ? 8.957 -11.025 -19.347 1.00 96.69 91 ARG A N 1
ATOM 674 C CA . ARG A 1 91 ? 7.927 -10.280 -18.613 1.00 96.69 91 ARG A CA 1
ATOM 675 C C . ARG A 1 91 ? 8.439 -8.945 -18.097 1.00 96.69 91 ARG A C 1
ATOM 677 O O . ARG A 1 91 ? 9.516 -8.838 -17.512 1.00 96.69 91 ARG A O 1
ATOM 684 N N . TYR A 1 92 ? 7.594 -7.936 -18.255 1.00 97.62 92 TYR A N 1
ATOM 685 C CA . TYR A 1 92 ? 7.774 -6.616 -17.675 1.00 97.62 92 TYR A CA 1
ATOM 686 C C . TYR A 1 92 ? 6.958 -6.486 -16.388 1.00 97.62 92 TYR A C 1
ATOM 688 O O . TYR A 1 92 ? 5.815 -6.945 -16.337 1.00 97.62 92 TYR A O 1
ATOM 696 N N . LEU A 1 93 ? 7.534 -5.864 -15.364 1.00 97.75 93 LEU A N 1
ATOM 697 C CA . LEU A 1 93 ? 6.887 -5.634 -14.077 1.00 97.75 93 LEU A CA 1
ATOM 698 C C . LEU A 1 93 ? 7.131 -4.199 -13.613 1.00 97.75 93 LEU A C 1
ATOM 700 O O . LEU A 1 93 ? 8.245 -3.685 -13.694 1.00 97.75 93 LEU A O 1
ATOM 704 N N . VAL A 1 94 ? 6.082 -3.562 -13.098 1.00 96.69 94 VAL A N 1
ATOM 705 C CA . VAL A 1 94 ? 6.177 -2.247 -12.458 1.00 96.69 94 VAL A CA 1
ATOM 706 C C . VAL A 1 94 ? 5.983 -2.427 -10.963 1.00 96.69 94 VAL A C 1
ATOM 708 O O . VAL A 1 94 ? 4.990 -3.010 -10.532 1.00 96.69 94 VAL A O 1
ATOM 711 N N . VAL A 1 95 ? 6.943 -1.944 -10.185 1.00 94.69 95 VAL A N 1
ATOM 712 C CA . VAL A 1 95 ? 6.865 -1.897 -8.726 1.00 94.69 95 VAL A CA 1
ATOM 713 C C . VAL A 1 95 ? 6.246 -0.558 -8.326 1.00 94.69 95 VAL A C 1
ATOM 715 O O . VAL A 1 95 ? 6.652 0.495 -8.824 1.00 94.69 95 VAL A O 1
ATOM 718 N N . GLY A 1 96 ? 5.234 -0.618 -7.460 1.00 89.75 96 GLY A N 1
ATOM 719 C CA . GLY A 1 96 ? 4.600 0.557 -6.867 1.00 89.75 96 GLY A CA 1
ATOM 720 C C . GLY A 1 96 ? 5.381 1.101 -5.670 1.00 89.75 96 GLY A C 1
ATOM 721 O O . GLY A 1 96 ? 6.548 0.780 -5.460 1.00 89.75 96 GLY A O 1
ATOM 722 N N . ASN A 1 97 ? 4.718 1.914 -4.858 1.00 84.81 97 ASN A N 1
ATOM 723 C CA . ASN A 1 97 ? 5.274 2.443 -3.618 1.00 84.81 97 ASN A CA 1
ATOM 724 C C . ASN A 1 97 ? 4.368 2.078 -2.436 1.00 84.81 97 ASN A C 1
ATOM 726 O O . ASN A 1 97 ? 3.237 1.635 -2.624 1.00 84.81 97 ASN A O 1
ATOM 730 N N . GLY A 1 98 ? 4.869 2.289 -1.221 1.00 78.19 98 GLY A N 1
ATOM 731 C CA . GLY A 1 98 ? 4.081 2.241 0.008 1.00 78.19 98 GLY A CA 1
ATOM 732 C C . GLY A 1 98 ? 4.036 3.608 0.686 1.00 78.19 98 GLY A C 1
ATOM 733 O O . GLY A 1 98 ? 4.823 4.502 0.354 1.00 78.19 98 GLY A O 1
ATOM 734 N N . GLY A 1 99 ? 3.127 3.769 1.650 1.00 75.31 99 GLY A N 1
ATOM 735 C CA . GLY A 1 99 ? 2.925 5.052 2.317 1.00 75.31 99 GLY A CA 1
ATOM 736 C C . GLY A 1 99 ? 2.648 6.141 1.282 1.00 75.31 99 GLY A C 1
ATOM 737 O O . GLY A 1 99 ? 1.870 5.927 0.355 1.00 75.31 99 GLY A O 1
ATOM 738 N N . LEU A 1 100 ? 3.306 7.292 1.416 1.00 72.75 100 LEU A N 1
ATOM 739 C CA . LEU A 1 100 ? 3.143 8.377 0.451 1.00 72.75 100 LEU A CA 1
ATOM 740 C C . LEU A 1 100 ? 4.065 8.361 -0.745 1.00 72.75 100 LEU A C 1
ATOM 742 O O . LEU A 1 100 ? 4.113 9.333 -1.494 1.00 72.75 100 LEU A O 1
ATOM 746 N N . ALA A 1 101 ? 4.777 7.257 -0.930 1.00 78.62 101 ALA A N 1
ATOM 747 C CA . ALA A 1 101 ? 5.862 7.186 -1.879 1.00 78.62 101 ALA A CA 1
ATOM 748 C C . ALA A 1 101 ? 6.951 8.228 -1.568 1.00 78.62 101 ALA A C 1
ATOM 750 O O . ALA A 1 101 ? 7.328 8.422 -0.412 1.00 78.62 101 ALA A O 1
ATOM 751 N N . GLY A 1 102 ? 7.564 8.800 -2.601 1.00 79.25 102 GLY A N 1
ATOM 752 C CA . GLY A 1 102 ? 8.712 9.681 -2.449 1.00 79.25 102 GLY A CA 1
ATOM 753 C C . GLY A 1 102 ? 10.067 8.981 -2.537 1.00 79.25 102 GLY A C 1
ATOM 754 O O . GLY A 1 102 ? 11.104 9.639 -2.517 1.00 79.25 102 GLY A O 1
ATOM 755 N N . THR A 1 103 ? 10.079 7.650 -2.639 1.00 84.44 103 THR A N 1
ATOM 756 C CA . THR A 1 103 ? 11.284 6.841 -2.855 1.00 84.44 103 THR A CA 1
ATOM 757 C C . THR A 1 103 ? 10.998 5.687 -3.800 1.00 84.44 103 THR A C 1
ATOM 759 O O . THR A 1 103 ? 9.891 5.161 -3.841 1.00 84.44 103 THR A O 1
ATOM 762 N N . ILE A 1 104 ? 12.009 5.272 -4.558 1.00 89.81 104 ILE A N 1
ATOM 763 C CA . ILE A 1 104 ? 11.938 4.087 -5.414 1.00 89.81 104 ILE A CA 1
ATOM 764 C C . ILE A 1 104 ? 12.213 2.842 -4.559 1.00 89.81 104 ILE A C 1
ATOM 766 O O . ILE A 1 104 ? 13.286 2.745 -3.958 1.00 89.81 104 ILE A O 1
ATOM 770 N N . ASP A 1 105 ? 11.292 1.869 -4.535 1.00 91.94 105 ASP A N 1
ATOM 771 C CA . ASP A 1 105 ? 11.489 0.598 -3.818 1.00 91.94 105 ASP A CA 1
ATOM 772 C C . ASP A 1 105 ? 12.436 -0.339 -4.585 1.00 91.94 105 ASP A C 1
ATOM 774 O O . ASP A 1 105 ? 12.053 -1.302 -5.255 1.00 91.94 105 ASP A O 1
ATOM 778 N N . THR A 1 106 ? 13.726 -0.029 -4.484 1.00 94.38 106 THR A N 1
ATOM 779 C CA . THR A 1 106 ? 14.797 -0.803 -5.122 1.00 94.38 106 THR A CA 1
ATOM 780 C C . THR A 1 106 ? 14.923 -2.226 -4.570 1.00 94.38 106 THR A C 1
ATOM 782 O O . THR A 1 106 ? 15.425 -3.103 -5.273 1.00 94.38 106 THR A O 1
ATOM 785 N N . SER A 1 107 ? 14.433 -2.488 -3.353 1.00 94.06 107 SER A N 1
ATOM 786 C CA . SER A 1 107 ? 14.436 -3.826 -2.754 1.00 94.06 107 SER A CA 1
ATOM 787 C C . SER A 1 107 ? 13.437 -4.735 -3.474 1.00 94.06 107 SER A C 1
ATOM 789 O O . SER A 1 107 ? 13.807 -5.796 -3.985 1.00 94.06 107 SER A O 1
ATOM 791 N N . ALA A 1 108 ? 12.199 -4.263 -3.652 1.00 93.19 108 ALA A N 1
ATOM 792 C CA . ALA A 1 108 ? 11.192 -4.962 -4.444 1.00 93.19 108 ALA A CA 1
ATOM 793 C C . ALA A 1 108 ? 11.590 -5.074 -5.926 1.00 93.19 108 ALA A C 1
ATOM 795 O O . ALA A 1 108 ? 11.335 -6.108 -6.556 1.00 93.19 108 ALA A O 1
ATOM 796 N N . MET A 1 109 ? 12.270 -4.066 -6.490 1.00 97.06 109 MET A N 1
ATOM 797 C CA . MET A 1 109 ? 12.842 -4.190 -7.836 1.00 97.06 109 MET A CA 1
ATOM 798 C C . MET A 1 109 ? 13.847 -5.342 -7.925 1.00 97.06 109 MET A C 1
ATOM 800 O O . MET A 1 109 ? 13.780 -6.134 -8.862 1.00 97.06 109 MET A O 1
ATOM 804 N N . MET A 1 110 ? 14.738 -5.476 -6.939 1.00 97.31 110 MET A N 1
ATOM 805 C CA . MET A 1 110 ? 15.758 -6.527 -6.904 1.00 97.31 110 MET A CA 1
ATOM 806 C C . MET A 1 110 ? 15.157 -7.926 -6.775 1.00 97.31 110 MET A C 1
ATOM 808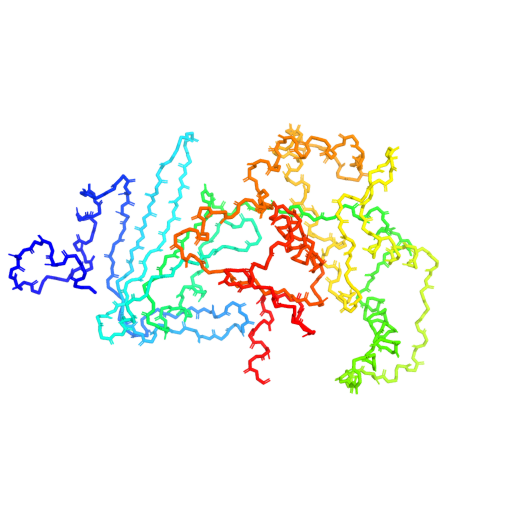 O O . MET A 1 110 ? 15.571 -8.840 -7.490 1.00 97.31 110 MET A O 1
ATOM 812 N N . LEU A 1 111 ? 14.138 -8.094 -5.927 1.00 95.62 111 LEU A N 1
ATOM 813 C CA . LEU A 1 111 ? 13.410 -9.361 -5.805 1.00 95.62 111 LEU A CA 1
ATOM 814 C C . LEU A 1 111 ? 12.808 -9.807 -7.146 1.00 95.62 111 LEU A C 1
ATOM 816 O O . LEU A 1 111 ? 12.864 -10.989 -7.486 1.00 95.62 111 LEU A O 1
ATOM 820 N N . ASN A 1 112 ? 12.257 -8.872 -7.924 1.00 96.56 112 ASN A N 1
ATOM 821 C CA . ASN A 1 112 ? 11.658 -9.177 -9.223 1.00 96.56 112 ASN A CA 1
ATOM 822 C C . ASN A 1 112 ? 12.702 -9.322 -10.340 1.00 96.56 112 ASN A C 1
ATOM 824 O O . ASN A 1 112 ? 12.566 -10.209 -11.182 1.00 96.56 112 ASN A O 1
ATOM 828 N N . LEU A 1 113 ? 13.790 -8.550 -10.316 1.00 97.38 113 LEU A N 1
ATOM 829 C CA . LEU A 1 113 ? 14.913 -8.736 -11.236 1.00 97.38 113 LEU A CA 1
ATOM 830 C C . LEU A 1 113 ? 15.505 -10.145 -11.090 1.00 97.38 113 LEU A C 1
ATOM 832 O O . LEU A 1 113 ? 15.703 -10.842 -12.081 1.00 97.38 113 LEU A O 1
ATOM 836 N N . ASN A 1 114 ? 15.689 -10.612 -9.852 1.00 97.00 114 ASN A N 1
ATOM 837 C CA . ASN A 1 114 ? 16.182 -11.960 -9.554 1.00 97.00 114 ASN A CA 1
ATOM 838 C C . ASN A 1 114 ? 15.193 -13.078 -9.938 1.00 97.00 114 ASN A C 1
ATOM 840 O O . ASN A 1 114 ? 15.554 -14.250 -9.921 1.00 97.00 114 ASN A O 1
ATOM 844 N N . ARG A 1 115 ? 13.955 -12.739 -10.320 1.00 97.06 115 ARG A N 1
ATOM 845 C CA . ARG A 1 115 ? 12.977 -13.663 -10.924 1.00 97.06 115 ARG A CA 1
ATOM 846 C C . ARG A 1 115 ? 12.947 -13.573 -12.460 1.00 97.06 115 ARG A C 1
ATOM 848 O O . ARG A 1 115 ? 12.094 -14.198 -13.093 1.00 97.06 115 ARG A O 1
ATOM 855 N N . GLY A 1 116 ? 13.853 -12.793 -13.053 1.00 96.31 116 GLY A N 1
ATOM 856 C CA . GLY A 1 116 ? 14.035 -12.638 -14.496 1.00 96.31 116 GLY A CA 1
ATOM 857 C C . GLY A 1 116 ? 13.168 -11.562 -15.151 1.00 96.31 116 GLY A C 1
ATOM 858 O O . GLY A 1 116 ? 13.088 -11.521 -16.376 1.00 96.31 116 GLY A O 1
ATOM 859 N N . TYR A 1 117 ? 12.486 -10.711 -14.382 1.00 98.19 117 TYR A N 1
ATOM 860 C CA . TYR A 1 117 ? 11.661 -9.641 -14.949 1.00 98.19 117 TYR A CA 1
ATOM 861 C C . TYR A 1 117 ? 12.520 -8.462 -15.421 1.00 98.19 117 TYR A C 1
ATOM 863 O O . TYR A 1 117 ? 13.527 -8.127 -14.799 1.00 98.19 117 TYR A O 1
ATOM 871 N N . ALA A 1 118 ? 12.075 -7.776 -16.474 1.00 97.88 118 ALA A N 1
ATOM 872 C CA . ALA A 1 118 ? 12.444 -6.380 -16.693 1.00 97.88 118 ALA A CA 1
ATOM 873 C C . ALA A 1 118 ? 11.597 -5.523 -15.748 1.00 97.88 118 ALA A C 1
ATOM 875 O O . ALA A 1 118 ? 10.369 -5.627 -15.779 1.00 97.88 118 ALA A O 1
ATOM 876 N N . VAL A 1 119 ? 12.228 -4.715 -14.896 1.00 97.88 119 VAL A N 1
ATOM 877 C CA . VAL A 1 119 ? 11.530 -4.064 -13.779 1.00 97.88 119 VAL A CA 1
ATOM 878 C C . VAL A 1 119 ? 11.679 -2.553 -13.825 1.00 97.88 119 VAL A C 1
ATOM 880 O O . VAL A 1 119 ? 12.792 -2.056 -13.963 1.00 97.88 119 VAL A O 1
ATOM 883 N N . THR A 1 120 ? 10.579 -1.828 -13.639 1.00 96.69 120 THR A N 1
ATOM 884 C CA . THR A 1 120 ? 10.586 -0.368 -13.461 1.00 96.69 120 THR A CA 1
ATOM 885 C C . THR A 1 120 ? 9.951 0.013 -12.137 1.00 96.69 120 THR A C 1
ATOM 887 O O . THR A 1 120 ? 9.013 -0.640 -11.684 1.00 96.69 120 THR A O 1
ATOM 890 N N . ALA A 1 121 ? 10.414 1.108 -11.549 1.00 95.38 121 ALA A N 1
ATOM 891 C CA . ALA A 1 121 ? 9.753 1.756 -10.426 1.00 95.38 121 ALA A CA 1
ATOM 892 C C . ALA A 1 121 ? 9.970 3.271 -10.480 1.00 95.38 121 ALA A C 1
ATOM 894 O O . ALA A 1 121 ? 10.974 3.744 -11.017 1.00 95.38 121 ALA A O 1
ATOM 895 N N . GLY A 1 122 ? 9.030 4.028 -9.918 1.00 91.94 122 GLY A N 1
ATOM 896 C CA . GLY A 1 122 ? 9.099 5.485 -9.806 1.00 91.94 122 GLY A CA 1
ATOM 897 C C . GLY A 1 122 ? 9.019 5.946 -8.355 1.00 91.94 122 GLY A C 1
ATOM 898 O O . GLY A 1 122 ? 8.631 5.183 -7.474 1.00 91.94 122 GLY A O 1
ATOM 899 N N . HIS A 1 123 ? 9.377 7.204 -8.101 1.00 85.31 123 HIS A N 1
ATOM 900 C CA . HIS A 1 123 ? 9.224 7.817 -6.773 1.00 85.31 123 HIS A CA 1
ATOM 901 C C . HIS A 1 123 ? 7.870 8.538 -6.595 1.00 85.31 123 HIS A C 1
ATOM 903 O O . HIS A 1 123 ? 7.677 9.265 -5.627 1.00 85.31 123 HIS A O 1
ATOM 909 N N . SER A 1 124 ? 6.931 8.362 -7.535 1.00 85.19 124 SER A N 1
ATOM 910 C CA . SER A 1 124 ? 5.598 8.996 -7.539 1.00 85.19 124 SER A CA 1
ATOM 911 C C . SER A 1 124 ? 5.600 10.533 -7.549 1.00 85.19 124 SER A C 1
ATOM 913 O O . SER A 1 124 ? 4.732 11.191 -6.978 1.00 85.19 124 SER A O 1
ATOM 915 N N . GLY A 1 125 ? 6.561 11.134 -8.256 1.00 75.12 125 GLY A N 1
ATOM 916 C CA . GLY A 1 125 ? 6.462 12.532 -8.691 1.00 75.12 125 GLY A CA 1
ATOM 917 C C . GLY A 1 125 ? 6.926 13.588 -7.683 1.00 75.12 125 GLY A C 1
ATOM 918 O O . GLY A 1 125 ? 6.779 14.778 -7.958 1.00 75.12 125 GLY A O 1
ATOM 919 N N . HIS A 1 126 ? 7.465 13.164 -6.540 1.00 67.25 126 HIS A N 1
ATOM 920 C CA . HIS A 1 126 ? 8.111 13.993 -5.521 1.00 67.25 126 HIS A CA 1
ATOM 921 C C . HIS A 1 126 ? 9.180 13.173 -4.779 1.00 67.25 126 HIS A C 1
ATOM 923 O O . HIS A 1 126 ? 9.072 11.955 -4.761 1.00 67.25 126 HIS A O 1
ATOM 929 N N . ASP A 1 127 ? 10.191 13.797 -4.180 1.00 59.69 127 ASP A N 1
ATOM 930 C CA . ASP A 1 127 ? 11.071 13.119 -3.216 1.00 59.69 127 ASP A CA 1
ATOM 931 C C . ASP A 1 127 ? 10.467 13.252 -1.819 1.00 59.69 127 ASP A C 1
ATOM 933 O O . ASP A 1 127 ? 9.924 14.313 -1.510 1.00 59.69 127 ASP A O 1
ATOM 937 N N . VAL A 1 128 ? 10.546 12.182 -1.015 1.00 43.25 128 VAL A N 1
ATOM 938 C CA . VAL A 1 128 ? 9.985 12.038 0.348 1.00 43.25 128 VAL A CA 1
ATOM 939 C C . VAL A 1 128 ? 9.262 13.273 0.887 1.00 43.25 128 VAL A C 1
ATOM 941 O O . VAL A 1 128 ? 9.811 14.091 1.624 1.00 43.25 128 VAL A O 1
ATOM 944 N N . ALA A 1 129 ? 7.979 13.344 0.571 1.00 34.59 129 ALA A N 1
ATOM 945 C CA . ALA A 1 129 ? 7.013 13.909 1.478 1.00 34.59 129 ALA A CA 1
ATOM 946 C C . ALA A 1 129 ? 6.317 12.693 2.094 1.00 34.59 129 ALA A C 1
ATOM 948 O O . ALA A 1 129 ? 5.778 11.855 1.382 1.00 34.59 129 ALA A O 1
ATOM 949 N N . LEU A 1 130 ? 6.343 12.582 3.426 1.00 30.22 130 LEU A N 1
ATOM 950 C CA . LEU A 1 130 ? 5.302 11.857 4.184 1.00 30.22 130 LEU A CA 1
ATOM 951 C C . LEU A 1 130 ? 3.915 12.350 3.703 1.00 30.22 130 LEU A C 1
ATOM 953 O O . LEU A 1 130 ? 3.952 13.398 3.074 1.00 30.22 130 LEU A O 1
ATOM 957 N N . ASN A 1 131 ? 2.771 11.652 3.934 1.00 32.03 131 ASN A N 1
ATOM 958 C CA . ASN A 1 131 ? 1.342 12.160 4.013 1.00 32.03 131 ASN A CA 1
ATOM 959 C C . ASN A 1 131 ? 0.144 11.227 3.509 1.00 32.03 131 ASN A C 1
ATOM 961 O O . ASN A 1 131 ? -0.393 11.517 2.454 1.00 32.03 131 ASN A O 1
ATOM 965 N N . VAL A 1 132 ? -0.273 10.093 4.122 1.00 34.03 132 VAL A N 1
ATOM 966 C CA . VAL A 1 132 ? -1.388 9.150 3.738 1.00 34.03 132 VAL A CA 1
ATOM 967 C C . VAL A 1 132 ? -2.489 9.013 4.815 1.00 34.03 132 VAL A C 1
ATOM 969 O O . VAL A 1 132 ? -2.301 8.366 5.840 1.00 34.03 132 VAL A O 1
ATOM 972 N N . ILE A 1 133 ? -3.689 9.523 4.567 1.00 35.50 133 ILE A N 1
ATOM 973 C CA . ILE A 1 133 ? -4.819 9.528 5.515 1.00 35.50 133 ILE A CA 1
ATOM 974 C C . ILE A 1 133 ? -5.012 8.206 6.284 1.00 35.50 133 ILE A C 1
ATOM 976 O O . ILE A 1 133 ? -5.219 7.147 5.700 1.00 35.50 133 ILE A O 1
ATOM 980 N N . ILE A 1 134 ? -5.030 8.320 7.613 1.00 36.16 134 ILE A N 1
ATOM 981 C CA . ILE A 1 134 ? -5.463 7.304 8.574 1.00 36.16 134 ILE A CA 1
ATOM 982 C C . ILE A 1 134 ? -6.344 7.939 9.673 1.00 36.16 134 ILE A C 1
ATOM 984 O O . ILE A 1 134 ? -6.093 9.047 10.153 1.00 36.16 134 ILE A O 1
ATOM 988 N N . LYS A 1 135 ? -7.386 7.191 10.054 1.00 46.53 135 LYS A N 1
ATOM 989 C CA . LYS A 1 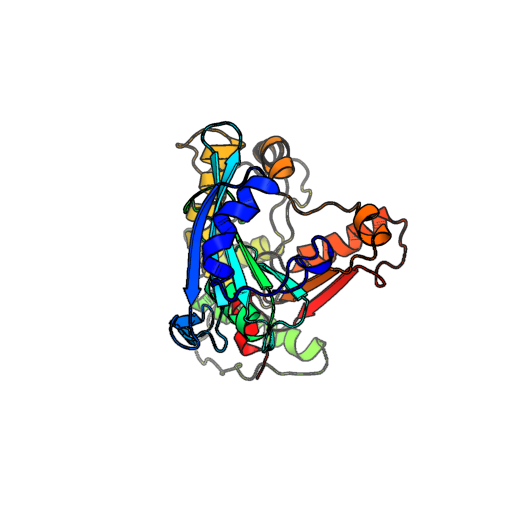135 ? -8.412 7.430 11.086 1.00 46.53 135 LYS A CA 1
ATOM 990 C C . LYS A 1 135 ? -8.020 8.430 12.186 1.00 46.53 135 LYS A C 1
ATOM 992 O O . LYS A 1 135 ? -7.156 8.167 13.019 1.00 46.53 135 LYS A O 1
ATOM 997 N N . ILE A 1 136 ? -8.765 9.533 12.268 1.00 49.00 136 ILE A N 1
ATOM 998 C CA . ILE A 1 136 ? -8.721 10.493 13.384 1.00 49.00 136 ILE A CA 1
ATOM 999 C C . ILE A 1 136 ? -9.590 9.949 14.531 1.00 49.00 136 ILE A C 1
ATOM 1001 O O . ILE A 1 136 ? -10.553 10.567 14.966 1.00 49.00 136 ILE A O 1
ATOM 1005 N N . GLN A 1 137 ? -9.270 8.758 15.039 1.00 50.69 137 GLN A N 1
ATOM 1006 C CA . GLN A 1 137 ? -9.855 8.278 16.299 1.00 50.69 137 GLN A CA 1
ATOM 1007 C C . GLN A 1 137 ? -8.953 8.612 17.502 1.00 50.69 137 GLN A C 1
ATOM 1009 O O . GLN A 1 137 ? -9.258 8.225 18.627 1.00 50.69 137 GLN A O 1
ATOM 1014 N N . ALA A 1 138 ? -7.892 9.408 17.292 1.00 47.41 138 ALA A N 1
ATOM 1015 C CA . ALA A 1 138 ? -6.949 9.852 18.325 1.00 47.41 138 ALA A CA 1
ATOM 1016 C C . ALA A 1 138 ? -7.613 10.619 19.486 1.00 47.41 138 ALA A C 1
ATOM 1018 O O . ALA A 1 138 ? -7.025 10.759 20.559 1.00 47.41 138 ALA A O 1
ATOM 1019 N N . LYS A 1 139 ? -8.859 11.080 19.311 1.00 48.59 139 LYS A N 1
ATOM 1020 C CA . LYS A 1 139 ? -9.639 11.723 20.374 1.00 48.59 139 LYS A CA 1
ATOM 1021 C C . LYS A 1 139 ? -9.925 10.787 21.556 1.00 48.59 139 LYS A C 1
ATOM 1023 O O . LYS A 1 139 ? -10.063 11.274 22.674 1.00 48.59 139 LYS A O 1
ATOM 1028 N N . TYR A 1 140 ? -9.989 9.472 21.330 1.00 50.84 140 TYR A N 1
ATOM 1029 C CA . TYR A 1 140 ? -10.218 8.470 22.386 1.00 50.84 140 TYR A CA 1
ATOM 1030 C C . TYR A 1 140 ? -8.921 7.875 22.950 1.00 50.84 140 TYR A C 1
ATOM 1032 O O . TYR A 1 140 ? -8.931 7.246 24.003 1.00 50.84 140 TYR A O 1
ATOM 1040 N N . SER A 1 141 ? -7.805 8.137 22.278 1.00 53.50 141 SER A N 1
ATOM 1041 C CA . SER A 1 141 ? -6.477 7.594 22.551 1.00 53.50 141 SER A CA 1
ATOM 1042 C C . SER A 1 141 ? -5.624 8.429 23.503 1.00 53.50 141 SER A C 1
ATOM 1044 O O . SER A 1 141 ? -4.469 8.113 23.761 1.00 53.50 141 SER A O 1
ATOM 1046 N N . GLN A 1 142 ? -6.135 9.551 24.002 1.00 59.91 142 GLN A N 1
ATOM 1047 C CA . GLN A 1 142 ? -5.411 10.380 24.963 1.00 59.91 142 GLN A CA 1
ATOM 1048 C C . GLN A 1 142 ? -6.047 10.259 26.348 1.00 59.91 142 GLN A C 1
ATOM 1050 O O . GLN A 1 142 ? -7.266 10.185 26.491 1.00 59.91 142 GLN A O 1
ATOM 1055 N N . GLY A 1 143 ? -5.213 10.251 27.388 1.00 74.75 143 GLY A N 1
ATOM 1056 C CA . GLY A 1 143 ? -5.671 10.086 28.767 1.00 74.75 143 GLY A CA 1
ATOM 1057 C C . GLY A 1 143 ? -6.090 8.647 29.078 1.00 74.75 143 GLY A C 1
ATOM 1058 O O . GLY A 1 143 ? -5.418 7.700 28.678 1.00 74.75 143 GLY A O 1
ATOM 1059 N N . ASP A 1 144 ? -7.192 8.482 29.809 1.00 82.44 144 ASP A N 1
ATOM 1060 C CA . ASP A 1 144 ? -7.592 7.193 30.394 1.00 82.44 144 ASP A CA 1
ATOM 1061 C C . ASP A 1 144 ? -8.020 6.130 29.363 1.00 82.44 144 ASP A C 1
ATOM 1063 O O . ASP A 1 144 ? -8.136 4.956 29.719 1.00 82.44 144 ASP A O 1
ATOM 1067 N N . GLY A 1 145 ? -8.268 6.530 28.108 1.00 83.44 145 GLY A N 1
ATOM 1068 C CA . GLY A 1 145 ? -8.637 5.648 26.993 1.00 83.44 145 GLY A CA 1
ATOM 1069 C C . GLY A 1 145 ? -7.460 5.128 26.160 1.00 83.44 145 GLY A C 1
ATOM 1070 O O . GLY A 1 145 ? -7.684 4.314 25.271 1.00 83.44 145 GLY A O 1
ATOM 1071 N N . TYR A 1 146 ? -6.224 5.554 26.453 1.00 86.50 146 TYR A N 1
ATOM 1072 C CA . TYR A 1 146 ? -5.028 5.135 25.712 1.00 86.50 146 TYR A CA 1
ATOM 1073 C C . TYR A 1 146 ? -4.811 3.613 25.765 1.00 86.50 146 TYR A C 1
ATOM 1075 O O . TYR A 1 146 ? -4.811 3.005 26.850 1.00 86.50 146 TYR A O 1
ATOM 1083 N N . LEU A 1 147 ? -4.564 3.003 24.602 1.00 87.38 147 LEU A N 1
ATOM 1084 C CA . LEU A 1 147 ? -4.332 1.566 24.453 1.00 87.38 147 LEU A CA 1
ATOM 1085 C C . LEU A 1 147 ? -2.838 1.290 24.235 1.00 87.38 147 LEU A C 1
ATOM 1087 O O . LEU A 1 147 ? -2.335 1.128 23.126 1.00 87.38 147 LEU A O 1
ATOM 1091 N N . GLY A 1 148 ? -2.089 1.199 25.336 1.00 88.81 148 GLY A N 1
ATOM 1092 C CA . GLY A 1 148 ? -0.688 0.770 25.276 1.00 88.81 148 GLY A CA 1
ATOM 1093 C C . GLY A 1 148 ? -0.536 -0.668 24.757 1.00 88.81 148 GLY A C 1
ATOM 1094 O O . GLY A 1 148 ? -1.457 -1.476 24.859 1.00 88.81 148 GLY A O 1
ATOM 1095 N N . GLN A 1 149 ? 0.659 -1.036 24.279 1.00 89.12 149 GLN A N 1
ATOM 1096 C CA . GLN A 1 149 ? 0.899 -2.353 23.661 1.00 89.12 149 GLN A CA 1
ATOM 1097 C C . GLN A 1 149 ? 0.453 -3.546 24.524 1.00 89.12 149 GLN A C 1
ATOM 1099 O O . GLN A 1 149 ? -0.051 -4.534 24.002 1.00 89.12 149 GLN A O 1
ATOM 1104 N N . SER A 1 150 ? 0.609 -3.474 25.850 1.00 89.50 150 SER A N 1
ATOM 1105 C CA . SER A 1 150 ? 0.149 -4.539 26.752 1.00 89.50 150 SER A CA 1
ATOM 1106 C C . SER A 1 150 ? -1.370 -4.723 26.725 1.00 89.50 150 SER A C 1
ATOM 1108 O O . SER A 1 150 ? -1.845 -5.850 26.814 1.00 89.50 150 SER A O 1
ATOM 1110 N N . ILE A 1 151 ? -2.119 -3.626 26.594 1.00 90.00 151 ILE A N 1
ATOM 1111 C CA . ILE A 1 151 ? -3.580 -3.621 26.484 1.00 90.00 151 ILE A CA 1
ATOM 1112 C C . ILE A 1 151 ? -4.008 -4.170 25.125 1.00 90.00 151 ILE A C 1
ATOM 1114 O O . ILE A 1 151 ? -4.903 -5.006 25.065 1.00 90.00 151 ILE A O 1
ATOM 1118 N N . LEU A 1 152 ? -3.333 -3.765 24.049 1.00 90.38 152 LEU A N 1
ATOM 1119 C CA . LEU A 1 152 ? -3.607 -4.265 22.701 1.00 90.38 152 LEU A CA 1
ATOM 1120 C C . LEU A 1 152 ? -3.321 -5.768 22.570 1.00 90.38 152 LEU A C 1
ATOM 1122 O O . LEU A 1 152 ? -4.154 -6.506 22.048 1.00 90.38 152 LEU A O 1
ATOM 1126 N N . ASN A 1 153 ? -2.201 -6.247 23.123 1.00 89.75 153 ASN A N 1
ATOM 1127 C CA . ASN A 1 153 ? -1.885 -7.678 23.177 1.00 89.75 153 ASN A CA 1
ATOM 1128 C C . ASN A 1 153 ? -2.926 -8.452 23.995 1.00 89.75 153 ASN A C 1
ATOM 1130 O O . ASN A 1 153 ? -3.393 -9.499 23.563 1.00 89.75 153 ASN A O 1
ATOM 1134 N N . PHE A 1 154 ? -3.314 -7.929 25.165 1.00 90.56 154 PHE A N 1
ATOM 1135 C CA . PHE A 1 154 ? -4.367 -8.535 25.979 1.00 90.56 154 PHE A CA 1
ATOM 1136 C C . PHE A 1 154 ? -5.699 -8.609 25.222 1.00 90.56 154 PHE A C 1
ATOM 1138 O O . PHE A 1 154 ? -6.355 -9.644 25.241 1.00 90.56 154 PHE A O 1
ATOM 1145 N N . THR A 1 155 ? -6.071 -7.533 24.524 1.00 90.31 155 THR A N 1
ATOM 1146 C CA . THR A 1 155 ? -7.312 -7.468 23.741 1.00 90.31 155 THR A CA 1
ATOM 1147 C C . THR A 1 155 ? -7.284 -8.472 22.590 1.00 90.31 155 THR A C 1
ATOM 1149 O O . THR A 1 155 ? -8.249 -9.208 22.425 1.00 90.31 155 THR A O 1
ATOM 1152 N N . THR A 1 156 ? -6.164 -8.574 21.863 1.00 90.44 156 THR A N 1
ATOM 1153 C CA . THR A 1 156 ? -5.989 -9.578 20.794 1.00 90.44 156 THR A CA 1
ATOM 1154 C C . THR A 1 156 ? -6.165 -10.990 21.348 1.00 90.44 156 THR A C 1
ATOM 1156 O O . THR A 1 156 ? -6.893 -11.795 20.780 1.00 90.44 156 THR A O 1
ATOM 1159 N N . ASN A 1 157 ? -5.551 -11.285 22.498 1.00 88.25 157 ASN A N 1
ATOM 1160 C CA . ASN A 1 157 ? -5.667 -12.602 23.117 1.00 88.25 157 ASN A CA 1
ATOM 1161 C C . ASN A 1 157 ? -7.110 -12.913 23.534 1.00 88.25 157 ASN A C 1
ATOM 1163 O O . ASN A 1 157 ? -7.592 -14.003 23.258 1.00 88.25 157 ASN A O 1
ATOM 1167 N N . ALA A 1 158 ? -7.819 -11.955 24.137 1.00 90.12 158 ALA A N 1
ATOM 1168 C CA . ALA A 1 158 ? -9.226 -12.133 24.495 1.00 90.12 158 ALA A CA 1
ATOM 1169 C C . ALA A 1 158 ? -10.119 -12.362 23.260 1.00 90.12 158 ALA A C 1
ATOM 1171 O O . ALA A 1 158 ? -11.049 -13.160 23.311 1.00 90.12 158 ALA A O 1
ATOM 1172 N N . VAL A 1 159 ? -9.827 -11.695 22.136 1.00 90.69 159 VAL A N 1
ATOM 1173 C CA . VAL A 1 159 ? -10.517 -11.939 20.859 1.00 90.69 159 VAL A CA 1
ATOM 1174 C C . VAL A 1 159 ? -10.257 -13.362 20.366 1.00 90.69 159 VAL A C 1
ATOM 1176 O O . VAL A 1 159 ? -11.200 -14.046 19.976 1.00 90.69 159 VAL A O 1
ATOM 1179 N N . LEU A 1 160 ? -9.007 -13.824 20.406 1.00 87.94 160 LEU A N 1
ATOM 1180 C CA . LEU A 1 160 ? -8.634 -15.172 19.975 1.00 87.94 160 LEU A CA 1
ATOM 1181 C C . LEU A 1 160 ? -9.248 -16.261 20.865 1.00 87.94 160 LEU A C 1
ATOM 1183 O O . LEU A 1 160 ? -9.736 -17.251 20.334 1.00 87.94 160 LEU A O 1
ATOM 1187 N N . GLU A 1 161 ? -9.317 -16.065 22.186 1.00 87.88 161 GLU A N 1
ATOM 1188 C CA . GLU A 1 161 ? -9.987 -17.008 23.101 1.00 87.88 161 GLU A CA 1
ATOM 1189 C C . GLU A 1 161 ? -11.446 -17.286 22.697 1.00 87.88 161 GLU A C 1
ATOM 1191 O O . GLU A 1 161 ? -11.923 -18.412 22.845 1.00 87.88 161 GLU A O 1
ATOM 1196 N N . GLU A 1 162 ? -12.138 -16.284 22.152 1.00 89.62 162 GLU A N 1
ATOM 1197 C CA . GLU A 1 162 ? -13.528 -16.402 21.699 1.00 89.62 162 GLU A CA 1
ATOM 1198 C C . GLU A 1 162 ? -13.653 -16.813 20.221 1.00 89.62 162 GLU A C 1
ATOM 1200 O O . GLU A 1 162 ? -14.621 -17.479 19.846 1.00 89.62 162 GLU A O 1
ATOM 1205 N N . CYS A 1 163 ? -12.706 -16.405 19.366 1.00 89.94 163 CYS A N 1
ATOM 1206 C CA . CYS A 1 163 ? -12.865 -16.468 17.910 1.00 89.94 163 CYS A CA 1
ATOM 1207 C C . CYS A 1 163 ? -11.983 -17.497 17.190 1.00 89.94 163 CYS A C 1
ATOM 1209 O O . CYS A 1 163 ? -12.368 -17.905 16.097 1.00 89.94 163 CYS A O 1
ATOM 1211 N N . ASP A 1 164 ? -10.848 -17.919 17.761 1.00 87.25 164 ASP A N 1
ATOM 1212 C CA . ASP A 1 164 ? -9.864 -18.807 17.105 1.00 87.25 164 ASP A CA 1
ATOM 1213 C C . ASP A 1 164 ? -10.543 -20.105 16.633 1.00 87.25 164 ASP A C 1
ATOM 1215 O O . ASP A 1 164 ? -10.608 -20.399 15.447 1.00 87.25 164 ASP A O 1
ATOM 1219 N N . GLY A 1 165 ? -11.261 -20.782 17.534 1.00 87.94 165 GLY A N 1
ATOM 1220 C CA . GLY A 1 165 ? -11.930 -22.052 17.231 1.00 87.94 165 GLY A CA 1
ATOM 1221 C C . GLY A 1 165 ? -13.132 -22.002 16.272 1.00 87.94 165 GLY A C 1
ATOM 1222 O O . GLY A 1 165 ? -13.725 -23.055 16.017 1.00 87.94 165 GLY A O 1
ATOM 1223 N N . ILE A 1 166 ? -13.549 -20.830 15.771 1.00 89.81 166 ILE A N 1
ATOM 1224 C CA . ILE A 1 166 ? -14.757 -20.697 14.931 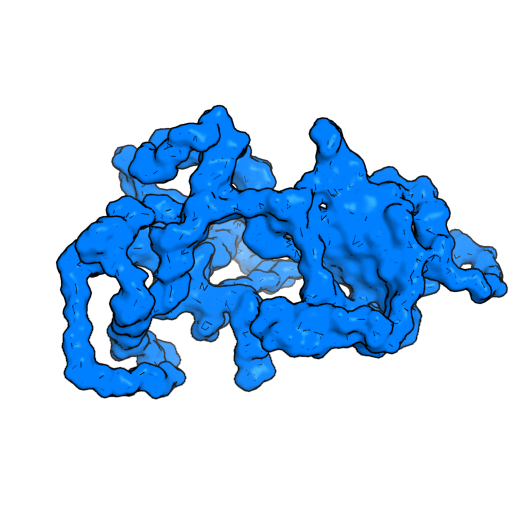1.00 89.81 166 ILE A CA 1
ATOM 1225 C C . ILE A 1 166 ? -14.579 -21.384 13.572 1.00 89.81 166 ILE A C 1
ATOM 1227 O O . ILE A 1 166 ? -15.546 -21.928 13.030 1.00 89.81 166 ILE A O 1
ATOM 1231 N N . ASP A 1 167 ? -13.365 -21.396 13.025 1.00 88.06 167 ASP A N 1
ATOM 1232 C CA . ASP A 1 167 ? -13.079 -22.037 11.737 1.00 88.06 167 ASP A CA 1
ATOM 1233 C C . ASP A 1 167 ? -12.846 -23.561 11.842 1.00 88.06 167 ASP A C 1
ATOM 1235 O O . ASP A 1 167 ? -12.732 -24.257 10.827 1.00 88.06 167 ASP A O 1
ATOM 1239 N N . GLY A 1 168 ? -12.864 -24.097 13.067 1.00 90.50 168 GLY A N 1
ATOM 1240 C CA . GLY A 1 168 ? -12.654 -25.510 13.374 1.00 90.50 168 GLY A CA 1
ATOM 1241 C C . GLY A 1 168 ? -11.207 -25.881 13.705 1.00 90.50 168 GLY A C 1
ATOM 1242 O O . GLY A 1 168 ? -10.948 -27.057 13.985 1.00 90.50 168 GLY A O 1
ATOM 1243 N N . VAL A 1 169 ? -10.283 -24.921 13.706 1.00 87.00 169 VAL A N 1
ATOM 1244 C CA . VAL A 1 169 ? -8.895 -25.072 14.147 1.00 87.00 169 VAL A CA 1
ATOM 1245 C C . VAL A 1 169 ? -8.639 -24.087 15.292 1.00 87.00 169 VAL A C 1
ATOM 1247 O O . VAL A 1 169 ? -9.233 -23.030 15.357 1.00 87.00 169 VAL A O 1
ATOM 1250 N N . VAL A 1 170 ? -7.812 -24.480 16.258 1.00 84.06 170 VAL A N 1
ATOM 1251 C CA . VAL A 1 170 ? -7.282 -23.572 17.286 1.00 84.06 170 VAL A CA 1
ATOM 1252 C C . VAL A 1 170 ? -5.783 -23.552 17.041 1.00 84.06 170 VAL A C 1
ATOM 1254 O O . VAL A 1 170 ? -5.114 -24.551 17.336 1.00 84.06 170 VAL A O 1
ATOM 1257 N N . ASP A 1 171 ? -5.277 -22.507 16.392 1.00 78.81 171 ASP A N 1
ATOM 1258 C CA . ASP A 1 171 ? -3.893 -22.458 15.907 1.00 78.81 171 ASP A CA 1
ATOM 1259 C C . ASP A 1 171 ? -3.034 -21.347 16.522 1.00 78.81 171 ASP A C 1
ATOM 1261 O O . ASP A 1 171 ? -1.808 -21.362 16.330 1.00 78.81 171 ASP A O 1
ATOM 1265 N N . ASP A 1 172 ? -3.594 -20.500 17.397 1.00 67.19 172 ASP A N 1
ATOM 1266 C CA . ASP A 1 172 ? -2.780 -19.572 18.176 1.00 67.19 172 ASP A CA 1
ATOM 1267 C C . ASP A 1 172 ? -2.239 -20.213 19.469 1.00 67.19 172 ASP A C 1
ATOM 1269 O O . ASP A 1 172 ? -2.812 -20.188 20.562 1.00 67.19 172 ASP A O 1
ATOM 1273 N N . SER A 1 173 ? -1.039 -20.780 19.348 1.00 55.56 173 SER A N 1
ATOM 1274 C CA . SER A 1 173 ? -0.277 -21.343 20.474 1.00 55.56 173 SER A CA 1
ATOM 1275 C C . SER A 1 173 ? 0.211 -20.308 21.505 1.00 55.56 173 SER A C 1
ATOM 1277 O O . SER A 1 173 ? 0.810 -20.694 22.515 1.00 55.56 173 SER A O 1
ATOM 1279 N N . SER A 1 174 ? -0.013 -19.006 21.279 1.00 55.53 174 SER A N 1
ATOM 1280 C CA . SER A 1 174 ? 0.451 -17.917 22.147 1.00 55.53 174 SER A CA 1
ATOM 1281 C C . SER A 1 174 ? -0.495 -17.563 23.298 1.00 55.53 174 SER A C 1
ATOM 1283 O O . SER A 1 174 ? -0.238 -16.589 24.012 1.00 55.53 174 SER A O 1
ATOM 1285 N N . MET A 1 175 ? -1.497 -18.409 23.569 1.00 52.31 175 MET A N 1
ATOM 1286 C CA . MET A 1 175 ? -2.259 -18.452 24.827 1.00 52.31 175 MET A CA 1
ATOM 1287 C C . MET A 1 175 ? -1.356 -18.823 26.021 1.00 52.31 175 MET A C 1
ATOM 1289 O O . MET A 1 175 ? -1.542 -19.818 26.725 1.00 52.31 175 MET A O 1
ATOM 1293 N N . ALA A 1 176 ? -0.317 -18.026 26.260 1.00 48.62 176 ALA A N 1
ATOM 1294 C CA . ALA A 1 176 ? 0.451 -18.058 27.480 1.00 48.62 176 ALA A CA 1
ATOM 1295 C C . ALA A 1 176 ? -0.496 -17.627 28.597 1.00 48.62 176 ALA A C 1
ATOM 1297 O O . ALA A 1 176 ? -0.956 -16.485 28.623 1.00 48.62 176 ALA A O 1
ATOM 1298 N N . SER A 1 177 ? -0.774 -18.545 29.524 1.00 46.81 177 SER A N 1
ATOM 1299 C CA . SER A 1 177 ? -1.537 -18.267 30.735 1.00 46.81 177 SER A CA 1
ATOM 1300 C C . SER A 1 177 ? -0.823 -17.178 31.543 1.00 46.81 177 SER A C 1
ATOM 1302 O O . SER A 1 177 ? 0.053 -17.445 32.371 1.00 46.81 177 SER A O 1
ATOM 1304 N N . SER A 1 178 ? -1.162 -15.926 31.270 1.00 51.50 178 SER A N 1
ATOM 1305 C CA . SER A 1 178 ? -0.745 -14.784 32.059 1.00 51.50 178 SER A CA 1
ATOM 1306 C C . SER A 1 178 ? -1.440 -14.890 33.413 1.00 51.50 178 SER A C 1
ATOM 1308 O O . SER A 1 178 ? -2.655 -14.757 33.510 1.00 51.50 178 SER A O 1
ATOM 1310 N N . THR A 1 179 ? -0.679 -15.104 34.488 1.00 53.97 179 THR A N 1
ATOM 1311 C CA . THR A 1 179 ? -1.212 -15.034 35.861 1.00 53.97 179 THR A CA 1
ATOM 1312 C C . THR A 1 179 ? -1.522 -13.599 36.298 1.00 53.97 179 THR A C 1
ATOM 1314 O O . THR A 1 179 ? -2.047 -13.388 37.390 1.00 53.97 179 THR A O 1
ATOM 1317 N N . ASN A 1 180 ? -1.172 -12.605 35.475 1.00 64.12 180 ASN A N 1
ATOM 1318 C CA . ASN A 1 180 ? -1.512 -11.212 35.708 1.00 64.12 180 ASN A CA 1
ATOM 1319 C C . ASN A 1 180 ? -2.899 -10.934 35.132 1.00 64.12 180 ASN A C 1
ATOM 1321 O O . ASN A 1 180 ? -3.106 -10.995 33.920 1.00 64.12 180 ASN A O 1
ATOM 1325 N N . VAL A 1 181 ? -3.831 -10.595 36.019 1.00 65.50 181 VAL A N 1
ATOM 1326 C CA . VAL A 1 181 ? -5.148 -10.089 35.638 1.00 65.50 181 VAL A CA 1
ATOM 1327 C C . VAL A 1 181 ? -4.958 -8.687 35.063 1.00 65.50 181 VAL A C 1
ATOM 1329 O O . VAL A 1 181 ? -4.640 -7.749 35.795 1.00 65.50 181 VAL A O 1
ATOM 1332 N N . THR A 1 182 ? -5.125 -8.555 33.751 1.00 77.56 182 THR A N 1
ATOM 1333 C CA . THR A 1 182 ? -5.217 -7.254 33.080 1.00 77.56 182 THR A CA 1
ATOM 1334 C C . THR A 1 182 ? -6.697 -6.935 32.919 1.00 77.56 182 THR A C 1
ATOM 1336 O O . THR A 1 182 ? -7.423 -7.707 32.305 1.00 77.56 182 THR A O 1
ATOM 1339 N N . CYS A 1 183 ? -7.160 -5.829 33.499 1.00 80.62 183 CYS A N 1
ATOM 1340 C CA . CYS A 1 183 ? -8.529 -5.349 33.312 1.00 80.62 183 CYS A CA 1
ATOM 1341 C C . CYS A 1 183 ? -8.505 -4.090 32.449 1.00 80.62 183 CYS A C 1
ATOM 1343 O O . CYS A 1 183 ? -7.724 -3.177 32.724 1.00 80.62 183 CYS A O 1
ATOM 1345 N N . LEU A 1 184 ? -9.388 -4.028 31.455 1.00 89.69 184 LEU A N 1
ATOM 1346 C CA . LEU A 1 184 ? -9.632 -2.812 30.686 1.00 89.69 184 LEU A CA 1
ATOM 1347 C C . LEU A 1 184 ? -10.438 -1.818 31.528 1.00 89.69 184 LEU A C 1
ATOM 1349 O O . LEU A 1 184 ? -11.379 -2.198 32.230 1.00 89.69 184 LEU A O 1
ATOM 1353 N N . THR A 1 185 ? -10.083 -0.539 31.459 1.00 91.19 185 THR A N 1
ATOM 1354 C CA . THR A 1 185 ? -10.920 0.532 32.013 1.00 91.19 185 THR A CA 1
ATOM 1355 C C . THR A 1 185 ? -12.118 0.784 31.093 1.00 91.19 185 THR A C 1
ATOM 1357 O O . THR A 1 185 ? -12.067 0.496 29.898 1.00 91.19 185 THR A O 1
ATOM 1360 N N . GLN A 1 186 ? -13.205 1.366 31.611 1.00 91.81 186 GLN A N 1
ATOM 1361 C CA . GLN A 1 186 ? -14.348 1.718 30.758 1.00 91.81 186 GLN A CA 1
ATOM 1362 C C . GLN A 1 186 ? -13.959 2.663 29.600 1.00 91.81 186 GLN A C 1
ATOM 1364 O O . GLN A 1 186 ? -14.410 2.425 28.482 1.00 91.81 186 GLN A O 1
ATOM 1369 N N . PRO A 1 187 ? -13.106 3.691 29.800 1.00 89.94 187 PRO A N 1
ATOM 1370 C CA . PRO A 1 187 ? -12.593 4.486 28.685 1.00 89.94 187 PRO A CA 1
ATOM 1371 C C . PRO A 1 187 ? -11.851 3.668 27.618 1.00 89.94 187 PRO A C 1
ATOM 1373 O O . PRO A 1 187 ? -12.049 3.927 26.436 1.00 89.94 187 PRO A O 1
ATOM 1376 N N . GLN A 1 188 ? -11.051 2.668 28.008 1.00 89.44 188 GLN A N 1
ATOM 1377 C CA . GLN A 1 188 ? -10.361 1.780 27.060 1.00 89.44 188 GLN A CA 1
ATOM 1378 C C . GLN A 1 188 ? -11.340 0.895 26.284 1.00 89.44 188 GLN A C 1
ATOM 1380 O O . GLN A 1 188 ? -11.192 0.745 25.076 1.00 89.44 188 GLN A O 1
ATOM 1385 N N . ILE A 1 189 ? -12.366 0.355 26.951 1.00 90.81 189 ILE A N 1
ATOM 1386 C CA . ILE A 1 189 ? -13.429 -0.419 26.290 1.00 90.81 189 ILE A CA 1
ATOM 1387 C C . ILE A 1 189 ? -14.130 0.448 25.239 1.00 90.81 189 ILE A C 1
ATOM 1389 O O . ILE A 1 189 ? -14.226 0.049 24.084 1.00 90.81 189 ILE A O 1
ATOM 1393 N N . ASN A 1 190 ? -14.527 1.668 25.608 1.00 89.38 190 ASN A N 1
ATOM 1394 C CA . ASN A 1 190 ? -15.173 2.596 24.680 1.00 89.38 190 ASN A CA 1
ATOM 1395 C C . ASN A 1 190 ? -14.265 2.940 23.482 1.00 89.38 190 ASN A C 1
ATOM 1397 O O . ASN A 1 190 ?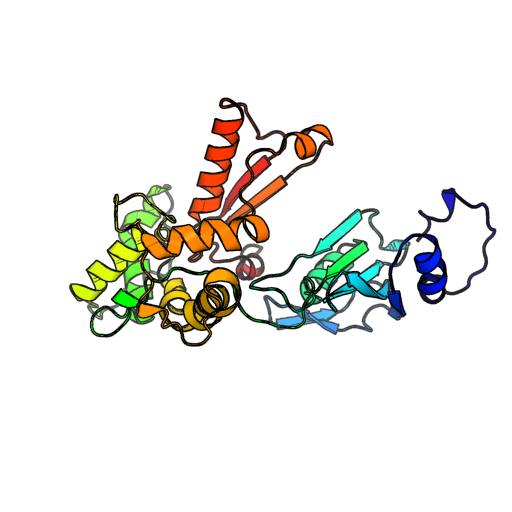 -14.755 3.102 22.366 1.00 89.38 190 ASN A O 1
ATOM 1401 N N . ALA A 1 191 ? -12.951 3.070 23.701 1.00 87.88 191 ALA A N 1
ATOM 1402 C CA . ALA A 1 191 ? -11.988 3.319 22.630 1.00 87.88 191 ALA A CA 1
ATOM 1403 C C . ALA A 1 191 ? -11.895 2.126 21.664 1.00 87.88 191 ALA A C 1
ATOM 1405 O O . ALA A 1 191 ? -11.961 2.319 20.451 1.00 87.88 191 ALA A O 1
ATOM 1406 N N . ILE A 1 192 ? -11.811 0.901 22.191 1.00 89.19 192 ILE A N 1
ATOM 1407 C CA . ILE A 1 192 ? -11.794 -0.337 21.399 1.00 89.19 192 ILE A CA 1
ATOM 1408 C C . ILE A 1 192 ? -13.081 -0.468 20.569 1.00 89.19 192 ILE A C 1
ATOM 1410 O O . ILE A 1 192 ? -13.013 -0.676 19.359 1.00 89.19 192 ILE A O 1
ATOM 1414 N N . GLU A 1 193 ? -14.250 -0.276 21.186 1.00 90.69 193 GLU A N 1
ATOM 1415 C CA . GLU A 1 193 ? -15.548 -0.318 20.498 1.00 90.69 193 GLU A CA 1
ATOM 1416 C C . GLU A 1 193 ? -15.635 0.720 19.369 1.00 90.69 193 GLU A C 1
ATOM 1418 O O . GLU A 1 193 ? -16.098 0.407 18.271 1.00 90.69 193 GLU A O 1
ATOM 1423 N N . ALA A 1 194 ? -15.135 1.939 19.594 1.00 85.69 194 ALA A N 1
ATOM 1424 C CA . ALA A 1 194 ? -15.100 2.978 18.568 1.00 85.69 194 ALA A CA 1
ATOM 1425 C C . ALA A 1 194 ? -14.165 2.625 17.396 1.00 85.69 194 ALA A C 1
ATOM 1427 O O . ALA A 1 194 ? -14.490 2.914 16.244 1.00 85.69 194 ALA A O 1
ATOM 1428 N N . ILE A 1 195 ? -13.019 1.984 17.657 1.00 84.81 195 ILE A N 1
ATOM 1429 C CA . ILE A 1 195 ? -12.087 1.547 16.604 1.00 84.81 195 ILE A CA 1
ATOM 1430 C C . ILE A 1 195 ? -12.711 0.441 15.737 1.00 84.81 195 ILE A C 1
ATOM 1432 O O . ILE A 1 195 ? -12.567 0.479 14.509 1.00 84.81 195 ILE A O 1
ATOM 1436 N N . TYR A 1 196 ? -13.436 -0.504 16.345 1.00 88.38 196 TYR A N 1
ATOM 1437 C CA . TYR A 1 196 ? -14.184 -1.539 15.620 1.00 88.38 196 TYR A CA 1
ATOM 1438 C C . TYR A 1 196 ? -15.391 -0.998 14.853 1.00 88.38 196 TYR A C 1
ATOM 1440 O O . TYR A 1 196 ? -15.726 -1.531 13.798 1.00 88.38 196 TYR A O 1
ATOM 1448 N N . ALA A 1 197 ? -16.052 0.047 15.353 1.00 86.88 197 ALA A N 1
ATOM 1449 C CA . ALA A 1 197 ? -17.162 0.678 14.643 1.00 86.88 197 ALA A CA 1
ATOM 1450 C C . ALA A 1 197 ? -16.678 1.482 13.424 1.00 86.88 197 ALA A C 1
ATOM 1452 O O . ALA A 1 197 ? -17.320 1.473 12.375 1.00 86.88 197 ALA A O 1
ATOM 1453 N N . GLY A 1 198 ? -15.519 2.135 13.548 1.00 83.19 198 GLY A N 1
ATOM 1454 C CA . GLY A 1 198 ? -15.020 3.081 12.555 1.00 83.19 198 GLY A CA 1
ATOM 1455 C C . GLY A 1 198 ? -15.696 4.457 12.651 1.00 83.19 198 GLY A C 1
ATOM 1456 O O . GLY A 1 198 ? -16.645 4.647 13.417 1.00 83.19 198 GLY A O 1
ATOM 1457 N N . PRO A 1 199 ? -15.181 5.459 11.917 1.00 81.69 199 PRO A N 1
ATOM 1458 C CA . PRO A 1 199 ? -15.738 6.805 11.930 1.00 81.69 199 PRO A CA 1
ATOM 1459 C C . PRO A 1 199 ? -17.089 6.884 11.209 1.00 81.69 199 PRO A C 1
ATOM 1461 O O . PRO A 1 199 ? -17.274 6.336 10.118 1.00 81.69 199 PRO A O 1
ATOM 1464 N N . THR A 1 200 ? -18.001 7.653 11.799 1.00 84.69 200 THR A N 1
ATOM 1465 C CA . THR A 1 200 ? -19.317 7.976 11.240 1.00 84.69 200 THR A CA 1
ATOM 1466 C C . THR A 1 200 ? -19.471 9.478 11.062 1.00 84.69 200 THR A C 1
ATOM 1468 O O . THR A 1 200 ? -18.946 10.255 11.864 1.00 84.69 200 THR A O 1
ATOM 1471 N N . ASP A 1 201 ? -20.244 9.887 10.066 1.00 84.38 201 ASP A N 1
ATOM 1472 C CA . ASP A 1 201 ? -20.600 11.282 9.849 1.00 84.38 201 ASP A CA 1
ATOM 1473 C C . ASP A 1 201 ? -21.449 11.789 11.024 1.00 84.38 201 ASP A C 1
ATOM 1475 O O . ASP A 1 201 ? -22.447 11.187 11.431 1.00 84.38 201 ASP A O 1
ATOM 1479 N N . SER A 1 202 ? -21.009 12.901 11.614 1.00 86.19 202 SER A N 1
ATOM 1480 C CA . SER A 1 202 ? -21.580 13.478 12.834 1.00 86.19 202 SER A CA 1
ATOM 1481 C C . SER A 1 202 ? -23.018 13.989 12.652 1.00 86.19 202 SER A C 1
ATOM 1483 O O . SER A 1 202 ? -23.719 14.219 13.640 1.00 86.19 202 SER A O 1
ATOM 1485 N N . ARG A 1 203 ? -23.469 14.171 11.404 1.00 91.69 203 ARG A N 1
ATOM 1486 C CA . ARG A 1 203 ? -24.753 14.783 11.033 1.00 91.69 203 ARG A CA 1
ATOM 1487 C C . ARG A 1 203 ? -25.868 13.752 10.873 1.00 91.69 203 ARG A C 1
ATOM 1489 O O . ARG A 1 203 ? -27.005 14.026 11.255 1.00 91.69 203 ARG A O 1
ATOM 1496 N N . ASN A 1 204 ? -25.557 12.599 10.283 1.00 92.62 204 ASN A N 1
ATOM 1497 C CA . ASN A 1 204 ? -26.522 11.557 9.900 1.00 92.62 204 ASN A CA 1
ATOM 1498 C C . ASN A 1 204 ? -26.200 10.170 10.491 1.00 92.62 204 ASN A C 1
ATOM 1500 O O . ASN A 1 204 ? -27.090 9.324 10.525 1.00 92.62 204 ASN A O 1
ATOM 1504 N N . GLY A 1 205 ? -24.985 9.950 11.002 1.00 87.38 205 GLY A N 1
ATOM 1505 C CA . GLY A 1 205 ? -24.529 8.658 11.513 1.00 87.38 205 GLY A CA 1
ATOM 1506 C C . GLY A 1 205 ? -24.098 7.666 10.430 1.00 87.38 205 GLY A C 1
ATOM 1507 O O . GLY A 1 205 ? -23.878 6.499 10.754 1.00 87.38 205 GLY A O 1
ATOM 1508 N N . ASP A 1 206 ? -23.975 8.096 9.171 1.00 84.00 206 ASP A N 1
ATOM 1509 C CA . ASP A 1 206 ? -23.532 7.228 8.078 1.00 84.00 206 ASP A CA 1
ATOM 1510 C C . ASP A 1 206 ? -22.060 6.833 8.273 1.00 84.00 206 ASP A C 1
ATOM 1512 O O . ASP A 1 206 ? -21.239 7.627 8.736 1.00 84.00 206 ASP A O 1
ATOM 1516 N N . ILE A 1 207 ? -21.708 5.592 7.933 1.00 81.19 207 ILE A N 1
ATOM 1517 C CA . ILE A 1 207 ? -20.329 5.097 8.043 1.00 81.19 207 ILE A CA 1
ATOM 1518 C C . ILE A 1 207 ? -19.473 5.768 6.967 1.00 81.19 207 ILE A C 1
ATOM 1520 O O . ILE A 1 207 ? -19.768 5.646 5.780 1.00 81.19 207 ILE A O 1
ATOM 1524 N N . ILE A 1 208 ? -18.385 6.420 7.382 1.00 80.38 208 ILE A N 1
ATOM 1525 C CA . ILE A 1 208 ? -17.416 7.049 6.470 1.00 80.38 208 ILE A CA 1
ATOM 1526 C C . ILE A 1 208 ? -16.363 6.030 6.042 1.00 80.38 208 ILE A C 1
ATOM 1528 O O . ILE A 1 208 ? -15.984 5.945 4.878 1.00 80.38 208 ILE A O 1
ATOM 1532 N N . TYR A 1 209 ? -15.865 5.254 7.004 1.00 79.25 209 TYR A N 1
ATOM 1533 C CA . TYR A 1 209 ? -14.819 4.268 6.778 1.00 79.25 209 TYR A CA 1
ATOM 1534 C C . TYR A 1 209 ? -15.037 3.085 7.734 1.00 79.25 209 TYR A C 1
ATOM 1536 O O . TYR A 1 209 ? -15.317 3.312 8.912 1.00 79.25 209 TYR A O 1
ATOM 1544 N N . PRO A 1 210 ? -14.907 1.827 7.280 1.00 83.00 210 PRO A N 1
ATOM 1545 C CA . PRO A 1 210 ? -15.054 0.650 8.122 1.00 83.00 210 PRO A CA 1
ATOM 1546 C C . PRO A 1 210 ? -14.080 0.653 9.304 1.00 83.00 210 PRO A C 1
ATOM 1548 O O . PRO A 1 210 ? -12.924 1.092 9.220 1.00 83.00 210 PRO A O 1
ATOM 1551 N N . GLY A 1 211 ? -14.534 0.112 10.428 1.00 82.50 211 GLY A N 1
ATOM 1552 C CA . GLY A 1 211 ? -13.678 -0.143 11.575 1.00 82.50 211 GLY A CA 1
ATOM 1553 C C . GLY A 1 211 ? -12.574 -1.165 11.301 1.00 82.50 211 GLY A C 1
ATOM 1554 O O . GLY A 1 211 ? -12.461 -1.734 10.213 1.00 82.50 211 GLY A O 1
ATOM 1555 N N . CYS A 1 212 ? -11.683 -1.326 12.274 1.00 85.69 212 CYS A N 1
ATOM 1556 C CA . CYS A 1 212 ? -10.664 -2.372 12.206 1.00 85.69 212 CYS A CA 1
ATOM 1557 C C . CYS A 1 212 ? -11.308 -3.753 12.401 1.00 85.69 212 CYS A C 1
ATOM 1559 O O . CYS A 1 212 ? -12.377 -3.868 12.996 1.00 85.69 212 CYS A O 1
ATOM 1561 N N . THR A 1 213 ? -10.670 -4.801 11.890 1.00 88.69 213 THR A N 1
ATOM 1562 C CA . THR A 1 213 ? -11.130 -6.185 12.052 1.00 88.69 213 THR A CA 1
ATOM 1563 C C . THR A 1 213 ? -10.692 -6.766 13.389 1.00 88.69 213 THR A C 1
ATOM 1565 O O . THR A 1 213 ? -9.650 -6.388 13.927 1.00 88.69 213 THR A O 1
ATOM 1568 N N . LEU A 1 214 ? -11.476 -7.723 13.890 1.00 90.19 214 LEU A N 1
ATOM 1569 C CA . LEU A 1 214 ? -11.083 -8.572 15.012 1.00 90.19 214 LEU A CA 1
ATOM 1570 C C . LEU A 1 214 ? -9.787 -9.331 14.674 1.00 90.19 214 LEU A C 1
ATOM 1572 O O . LEU A 1 214 ? -9.655 -9.865 13.572 1.00 90.19 214 LEU A O 1
ATOM 1576 N N . GLY A 1 215 ? -8.845 -9.369 15.613 1.00 88.00 215 GLY A N 1
ATOM 1577 C CA . GLY A 1 215 ? -7.525 -9.991 15.480 1.00 88.00 215 GLY A CA 1
ATOM 1578 C C . GLY A 1 215 ? -6.415 -9.038 15.018 1.00 88.00 215 GLY A C 1
ATOM 1579 O O . GLY A 1 215 ? -5.264 -9.459 14.887 1.00 88.00 215 GLY A O 1
ATOM 1580 N N . SER A 1 216 ? -6.726 -7.761 14.762 1.00 88.88 216 SER A N 1
ATOM 1581 C CA . SER A 1 216 ? -5.741 -6.746 14.342 1.00 88.88 216 SER A CA 1
ATOM 1582 C C . SER A 1 216 ? -5.218 -5.877 15.497 1.00 88.88 216 SER A C 1
ATOM 1584 O O . SER A 1 216 ? -4.381 -4.998 15.284 1.00 88.88 216 SER A O 1
ATOM 1586 N N . GLU A 1 217 ? -5.687 -6.102 16.728 1.00 89.81 217 GLU A N 1
ATOM 1587 C CA . GLU A 1 217 ? -5.597 -5.136 17.832 1.00 89.81 217 GLU A CA 1
ATOM 1588 C C . GLU A 1 217 ? -4.152 -4.841 18.224 1.00 89.81 217 GLU A C 1
ATOM 1590 O O . GLU A 1 217 ? -3.785 -3.681 18.411 1.00 89.81 217 GLU A O 1
ATOM 1595 N N . LYS A 1 218 ? -3.294 -5.869 18.282 1.00 88.50 218 LYS A N 1
ATOM 1596 C CA . LYS A 1 218 ? -1.866 -5.728 18.624 1.00 88.50 218 LYS A CA 1
ATOM 1597 C C . LYS A 1 218 ? -1.104 -4.757 17.711 1.00 88.50 218 LYS A C 1
ATOM 1599 O O . LYS A 1 218 ? -0.034 -4.294 18.095 1.00 88.50 218 LYS A O 1
ATOM 1604 N N . GLU A 1 219 ? -1.656 -4.407 16.553 1.00 85.56 219 GLU A N 1
ATOM 1605 C CA . GLU A 1 219 ? -1.022 -3.574 15.526 1.00 85.56 219 GLU A CA 1
ATOM 1606 C C . GLU A 1 219 ? -1.598 -2.150 15.478 1.00 85.56 219 GLU A C 1
ATOM 1608 O O . GLU A 1 219 ? -1.194 -1.319 14.663 1.00 85.56 219 GLU A O 1
ATOM 1613 N N . TRP A 1 220 ? -2.535 -1.819 16.372 1.00 85.94 220 TRP A N 1
ATOM 1614 C CA . TRP A 1 220 ? -3.189 -0.508 16.388 1.00 85.94 220 TRP A CA 1
ATOM 1615 C C . TRP A 1 220 ? -2.316 0.616 16.949 1.00 85.94 220 TRP A C 1
ATOM 1617 O O . TRP A 1 220 ? -2.580 1.786 16.667 1.00 85.94 220 TRP A O 1
ATOM 1627 N N . LEU A 1 221 ? -1.247 0.295 17.687 1.00 84.12 221 LEU A N 1
ATOM 1628 C CA . LEU A 1 221 ? -0.456 1.292 18.415 1.00 84.12 221 LEU A CA 1
ATOM 1629 C C . LEU A 1 221 ? 0.103 2.392 17.504 1.00 84.12 221 LEU A C 1
ATOM 1631 O O . LEU A 1 221 ? 0.138 3.567 17.875 1.00 84.12 221 LEU A O 1
ATOM 1635 N N . MET A 1 222 ? 0.549 2.034 16.299 1.00 78.00 222 MET A N 1
ATOM 1636 C CA . MET A 1 222 ? 1.074 3.022 15.358 1.00 78.00 222 MET A CA 1
ATOM 1637 C C . MET A 1 222 ? -0.020 3.981 14.874 1.00 78.00 222 MET A C 1
ATOM 1639 O O . MET A 1 222 ? 0.242 5.183 14.762 1.00 78.00 222 MET A O 1
ATOM 1643 N N . GLN A 1 223 ? -1.242 3.483 14.646 1.00 74.12 223 GLN A N 1
ATOM 1644 C CA . GLN A 1 223 ? -2.387 4.313 14.250 1.00 74.12 223 GLN A CA 1
ATOM 1645 C C . GLN A 1 223 ? -2.776 5.292 15.345 1.00 74.12 223 GLN A C 1
ATOM 1647 O O . GLN A 1 223 ? -3.012 6.466 15.071 1.00 74.12 223 GLN A O 1
ATOM 1652 N N . GLU A 1 224 ? -2.756 4.810 16.581 1.00 73.06 224 GLU A N 1
ATOM 1653 C CA . GLU A 1 224 ? -3.083 5.581 17.769 1.00 73.06 224 GLU A CA 1
ATOM 1654 C C . GLU A 1 224 ? -2.101 6.734 18.036 1.00 73.06 224 GLU A C 1
ATOM 1656 O O . GLU A 1 224 ? -2.488 7.807 18.501 1.00 73.06 224 GLU A O 1
ATOM 1661 N N . THR A 1 225 ? -0.818 6.527 17.737 1.00 75.12 225 THR A N 1
ATOM 1662 C CA . THR A 1 225 ? 0.248 7.416 18.216 1.00 75.12 225 THR A CA 1
ATOM 1663 C C . THR A 1 225 ? 0.803 8.354 17.156 1.00 75.12 225 THR A C 1
ATOM 1665 O O . THR A 1 225 ? 0.921 9.554 17.394 1.00 75.12 225 THR A O 1
ATOM 1668 N N . SER A 1 226 ? 1.207 7.820 16.004 1.00 73.25 226 SER A N 1
ATOM 1669 C CA . SER A 1 226 ? 2.145 8.518 15.115 1.00 73.25 226 SER A CA 1
ATOM 1670 C C . SER A 1 226 ? 1.679 8.604 13.673 1.00 73.25 226 SER A C 1
ATOM 1672 O O . SER A 1 226 ? 2.039 9.556 12.979 1.00 73.25 226 SER A O 1
ATOM 1674 N N . LEU A 1 227 ? 0.869 7.654 13.205 1.00 72.56 227 LEU A N 1
ATOM 1675 C CA . LEU A 1 227 ? 0.496 7.611 11.797 1.00 72.56 227 LEU A CA 1
ATOM 1676 C C . LEU A 1 227 ? -0.368 8.810 11.405 1.00 72.56 227 LEU A C 1
ATOM 1678 O O . LEU A 1 227 ? -0.033 9.483 10.438 1.00 72.56 227 LEU A O 1
ATOM 1682 N N . TYR A 1 228 ? -1.397 9.166 12.177 1.00 71.88 228 TYR A N 1
ATOM 1683 C CA . TYR A 1 228 ? -2.255 10.304 11.819 1.00 71.88 228 TYR A CA 1
ATOM 1684 C C . TYR A 1 228 ? -1.483 11.639 11.742 1.00 71.88 228 TYR A C 1
ATOM 1686 O O . TYR A 1 228 ? -1.779 12.465 10.880 1.00 71.88 228 TYR A O 1
ATOM 1694 N N . LEU A 1 229 ? -0.455 11.833 12.581 1.00 73.81 229 LEU A N 1
ATOM 1695 C CA . LEU A 1 229 ? 0.399 13.029 12.565 1.00 73.81 229 LEU A CA 1
ATOM 1696 C C . LEU A 1 229 ? 1.276 13.099 11.318 1.00 73.81 229 LEU A C 1
ATOM 1698 O O . LEU A 1 229 ? 1.417 14.163 10.721 1.00 73.81 229 LEU A O 1
ATOM 1702 N N . ASN A 1 230 ? 1.865 11.968 10.936 1.00 71.94 230 ASN A N 1
ATOM 1703 C CA . ASN A 1 230 ? 2.754 11.889 9.781 1.00 71.94 230 ASN A CA 1
ATOM 1704 C C . ASN A 1 230 ? 1.992 11.827 8.463 1.00 71.94 230 ASN A C 1
ATOM 1706 O O . ASN A 1 230 ? 2.593 11.960 7.400 1.00 71.94 230 ASN A O 1
ATOM 1710 N N . TYR A 1 231 ? 0.688 11.575 8.527 1.00 73.06 231 TYR A N 1
ATOM 1711 C CA . TYR A 1 231 ? -0.033 11.184 7.350 1.00 73.06 231 TYR A CA 1
ATOM 1712 C C . TYR A 1 231 ? -1.343 11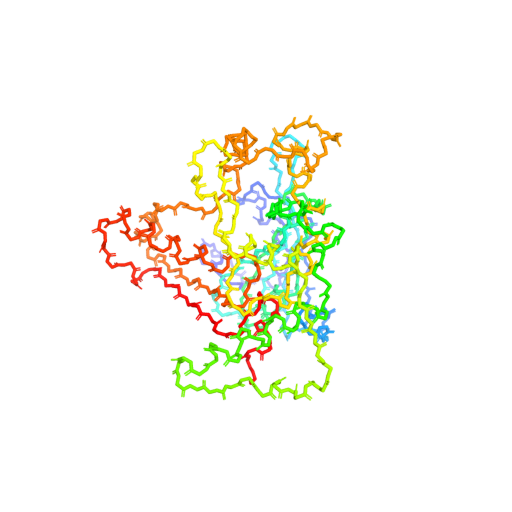.945 7.084 1.00 73.06 231 TYR A C 1
ATOM 1714 O O . TYR A 1 231 ? -1.479 12.581 6.037 1.00 73.06 231 TYR A O 1
ATOM 1722 N N . THR A 1 232 ? -2.274 11.951 8.033 1.00 76.81 232 THR A N 1
ATOM 1723 C CA . THR A 1 232 ? -3.579 12.622 7.902 1.00 76.81 232 THR A CA 1
ATOM 1724 C C . THR A 1 232 ? -3.468 14.127 8.050 1.00 76.81 232 THR A C 1
ATOM 1726 O O . THR A 1 232 ? -3.957 14.868 7.195 1.00 76.81 232 THR A O 1
ATOM 1729 N N . THR A 1 233 ? -2.796 14.580 9.115 1.00 80.25 233 THR A N 1
ATOM 1730 C CA . THR A 1 233 ? -2.610 16.004 9.409 1.00 80.25 233 THR A CA 1
ATOM 1731 C C . THR A 1 233 ? -2.080 16.746 8.190 1.00 80.25 233 THR A C 1
ATOM 1733 O O . THR A 1 233 ? -2.683 17.743 7.800 1.00 80.25 233 THR A O 1
ATOM 1736 N N . PRO A 1 234 ? -1.037 16.266 7.501 1.00 81.00 234 PRO A N 1
ATOM 1737 C CA . PRO A 1 234 ? -0.508 17.030 6.393 1.00 81.00 234 PRO A CA 1
ATOM 1738 C C . PRO A 1 234 ? -1.348 16.957 5.107 1.00 81.00 234 PRO A C 1
ATOM 1740 O O . PRO A 1 234 ? -1.299 17.922 4.350 1.00 81.00 234 PRO A O 1
ATOM 1743 N N . ILE A 1 235 ? -2.116 15.886 4.834 1.00 80.56 235 ILE A N 1
ATOM 1744 C CA . ILE A 1 235 ? -3.087 15.914 3.719 1.00 80.56 235 ILE A CA 1
ATOM 1745 C C . ILE A 1 235 ? -4.124 17.000 3.990 1.00 80.56 235 ILE A C 1
ATOM 1747 O O . ILE A 1 235 ? -4.388 17.833 3.123 1.00 80.56 235 ILE A O 1
ATOM 1751 N N . LEU A 1 236 ? -4.661 17.047 5.208 1.00 84.62 236 LEU A N 1
ATOM 1752 C CA . LEU A 1 236 ? -5.625 18.078 5.563 1.00 84.62 236 LEU A CA 1
ATOM 1753 C C . LEU A 1 236 ? -5.003 19.471 5.491 1.00 84.62 236 LEU A C 1
ATOM 1755 O O . LEU A 1 236 ? -5.567 20.364 4.874 1.00 84.62 236 LEU A O 1
ATOM 1759 N N . GLN A 1 237 ? -3.808 19.653 6.040 1.00 87.75 237 GLN A N 1
ATOM 1760 C CA . GLN A 1 237 ? -3.135 20.946 6.067 1.00 87.75 237 GLN A CA 1
ATOM 1761 C C . GLN A 1 237 ? -2.679 21.432 4.683 1.00 87.75 237 GLN A C 1
ATOM 1763 O O . GLN A 1 237 ? -2.833 22.615 4.392 1.00 87.75 237 GLN A O 1
ATOM 1768 N N . ASN A 1 238 ? -2.111 20.566 3.837 1.00 86.25 238 ASN A N 1
ATOM 1769 C CA . ASN A 1 238 ? -1.481 20.970 2.572 1.00 86.25 238 ASN A CA 1
ATOM 1770 C C . ASN A 1 238 ? -2.407 20.840 1.360 1.00 86.25 238 ASN A C 1
ATOM 1772 O O . ASN A 1 238 ? -2.311 21.655 0.447 1.00 86.25 238 ASN A O 1
ATOM 1776 N N . LEU A 1 239 ? -3.259 19.810 1.322 1.00 85.88 239 LEU A N 1
ATOM 1777 C CA . LEU A 1 239 ? -4.093 19.508 0.157 1.00 85.88 239 LEU A CA 1
ATOM 1778 C C . LEU A 1 239 ? -5.530 19.994 0.346 1.00 85.88 239 LEU A C 1
ATOM 1780 O O . LEU A 1 239 ? -6.032 20.722 -0.503 1.00 85.88 239 LEU A O 1
ATOM 1784 N N . VAL A 1 240 ? -6.182 19.607 1.444 1.00 87.31 240 VAL A N 1
ATOM 1785 C CA . VAL A 1 240 ? -7.632 19.810 1.608 1.00 87.31 240 VAL A CA 1
ATOM 1786 C C . VAL A 1 240 ? -7.959 21.222 2.098 1.00 87.31 240 VAL A C 1
ATOM 1788 O O . VAL A 1 240 ? -8.701 21.954 1.451 1.00 87.31 240 VAL A O 1
ATOM 1791 N N . LEU A 1 241 ? -7.392 21.629 3.233 1.00 88.56 241 LEU A N 1
ATOM 1792 C CA . LEU A 1 241 ? -7.728 22.882 3.918 1.00 88.56 241 LEU A CA 1
ATOM 1793 C C . LEU A 1 241 ? -6.779 24.031 3.568 1.00 88.56 241 LEU A C 1
ATOM 1795 O O . LEU A 1 241 ? -7.106 25.189 3.829 1.00 88.56 241 LEU A O 1
ATOM 1799 N N . ASN A 1 242 ? -5.598 23.724 3.018 1.00 89.25 242 ASN A N 1
ATOM 1800 C CA . ASN A 1 242 ? -4.529 24.692 2.748 1.00 89.25 242 ASN A CA 1
ATOM 1801 C C . ASN A 1 242 ? -4.236 25.602 3.967 1.00 89.25 242 ASN A C 1
ATOM 1803 O O . ASN A 1 242 ? -4.125 26.826 3.865 1.00 89.25 242 ASN A O 1
ATOM 1807 N N . ASN A 1 243 ? -4.167 24.988 5.149 1.00 91.31 243 ASN A N 1
ATOM 1808 C CA . ASN A 1 243 ? -3.967 25.638 6.437 1.00 91.31 243 ASN A CA 1
ATOM 1809 C C . ASN A 1 243 ? -2.996 24.817 7.294 1.00 91.31 243 ASN A C 1
ATOM 1811 O O . ASN A 1 243 ? -3.410 23.916 8.017 1.00 91.31 243 ASN A O 1
ATOM 1815 N N . LEU A 1 244 ? -1.708 25.173 7.264 1.00 89.69 244 LEU A N 1
ATOM 1816 C CA . LEU A 1 244 ? -0.639 24.498 8.020 1.00 89.69 244 LEU A CA 1
ATOM 1817 C C . LEU A 1 244 ? -0.786 24.571 9.548 1.00 89.69 244 LEU A C 1
ATOM 1819 O O . LEU A 1 244 ? -0.090 23.859 10.265 1.00 89.69 244 LEU A O 1
ATOM 1823 N N . SER A 1 245 ? -1.673 25.427 10.052 1.00 91.38 245 SER A N 1
ATOM 1824 C CA . SER A 1 245 ? -1.938 25.578 11.484 1.00 91.38 245 SER A CA 1
ATOM 1825 C C . SER A 1 245 ? -3.179 24.808 11.943 1.00 91.38 245 SER A C 1
ATOM 1827 O O . SER A 1 245 ? -3.576 24.953 13.098 1.00 91.38 245 SER A O 1
ATOM 1829 N N . PHE A 1 246 ? -3.830 24.039 11.061 1.00 87.25 246 PHE A N 1
ATOM 1830 C CA . PHE A 1 246 ? -5.001 23.244 11.427 1.00 87.25 246 PHE A CA 1
ATOM 1831 C C . PHE A 1 246 ? -4.641 22.201 12.494 1.00 87.25 246 PHE A C 1
ATOM 1833 O O . PHE A 1 246 ? -3.715 21.407 12.304 1.00 87.25 246 PHE A O 1
ATOM 1840 N N . ASP A 1 247 ? -5.385 22.213 13.602 1.00 85.81 247 ASP A N 1
ATOM 1841 C CA . ASP A 1 247 ? -5.306 21.202 14.653 1.00 85.81 247 ASP A CA 1
ATOM 1842 C C . ASP A 1 247 ? -6.218 20.030 14.296 1.00 85.81 247 ASP A C 1
ATOM 1844 O O . ASP A 1 247 ? -7.442 20.139 14.317 1.00 85.81 247 ASP A O 1
ATOM 1848 N N . ILE A 1 248 ? -5.595 18.891 14.013 1.00 79.62 248 ILE A N 1
ATOM 1849 C CA . ILE A 1 248 ? -6.262 17.642 13.647 1.00 79.62 248 ILE A CA 1
ATOM 1850 C C . ILE A 1 248 ? -7.288 17.165 14.682 1.00 79.62 248 ILE A C 1
ATOM 1852 O O . ILE A 1 248 ? -8.250 16.491 14.327 1.00 79.62 248 ILE A O 1
ATOM 1856 N N . ASN A 1 249 ? -7.135 17.546 15.953 1.00 80.19 249 ASN A N 1
ATOM 1857 C CA . ASN A 1 249 ? -8.083 17.178 17.007 1.00 80.19 249 ASN A CA 1
ATOM 1858 C C . ASN A 1 249 ? -9.429 17.917 16.897 1.00 80.19 249 ASN A C 1
ATOM 1860 O O . ASN A 1 249 ? -10.374 17.571 17.609 1.00 80.19 249 ASN A O 1
ATOM 1864 N N . GLN A 1 250 ? -9.513 18.931 16.030 1.00 85.69 250 GLN A N 1
ATOM 1865 C CA . GLN A 1 250 ? -10.732 19.684 15.732 1.00 85.69 250 GLN A CA 1
ATOM 1866 C C . GLN A 1 250 ? -11.441 19.202 14.461 1.00 85.69 250 GLN A C 1
ATOM 1868 O O . GLN A 1 250 ? -12.413 19.833 14.061 1.00 85.69 250 GLN A O 1
ATOM 1873 N N . PHE A 1 251 ? -10.973 18.117 13.831 1.00 84.38 251 PHE A N 1
ATOM 1874 C CA . PHE A 1 251 ? -11.598 17.578 12.625 1.00 84.38 251 PHE A CA 1
ATOM 1875 C C . PHE A 1 251 ? -13.062 17.191 12.865 1.00 84.38 251 PHE A C 1
ATOM 1877 O O . PHE A 1 251 ? -13.376 16.421 13.779 1.00 84.38 251 PHE A O 1
ATOM 1884 N N . ASP A 1 252 ? -13.947 17.720 12.026 1.00 86.94 252 ASP A N 1
ATOM 1885 C CA . ASP A 1 252 ? -15.375 17.433 12.040 1.00 86.94 252 ASP A CA 1
ATOM 1886 C C . ASP A 1 252 ? -15.703 16.349 11.007 1.00 86.94 252 ASP A C 1
ATOM 1888 O O . ASP A 1 252 ? -15.700 16.585 9.799 1.00 86.94 252 ASP A O 1
ATOM 1892 N N . PHE A 1 253 ? -16.042 15.154 11.495 1.00 81.56 253 PHE A N 1
ATOM 1893 C CA . PHE A 1 253 ? -16.420 14.011 10.660 1.00 81.56 253 PHE A CA 1
ATOM 1894 C C . PHE A 1 253 ? -17.689 14.223 9.816 1.00 81.56 253 PHE A C 1
ATOM 1896 O O . PHE A 1 253 ? -17.991 13.393 8.974 1.00 81.56 253 PHE A O 1
ATOM 1903 N N . GLY A 1 254 ? -18.440 15.302 10.017 1.00 81.31 254 GLY A N 1
ATOM 1904 C CA . GLY A 1 254 ? -19.492 15.724 9.101 1.00 81.31 254 GLY A CA 1
ATOM 1905 C C . GLY A 1 254 ? -18.981 16.760 8.105 1.00 81.31 254 GLY A C 1
ATOM 1906 O O . GLY A 1 254 ? -18.940 16.515 6.906 1.00 81.31 254 GLY A O 1
ATOM 1907 N N . ALA A 1 255 ? -18.610 17.944 8.592 1.00 85.12 255 ALA A N 1
ATOM 1908 C CA . ALA A 1 255 ? -18.329 19.082 7.714 1.00 85.12 255 ALA A CA 1
ATOM 1909 C C . ALA A 1 255 ? -17.002 18.971 6.941 1.00 85.12 255 ALA A C 1
ATOM 1911 O O . ALA A 1 255 ? -16.947 19.366 5.776 1.00 85.12 255 ALA A O 1
ATOM 1912 N N . ASP A 1 256 ? -15.939 18.452 7.562 1.00 84.81 256 ASP A N 1
ATOM 1913 C CA . ASP A 1 256 ? -14.611 18.426 6.938 1.00 84.81 256 ASP A CA 1
ATOM 1914 C C . ASP A 1 256 ? -14.456 17.259 5.951 1.00 84.81 256 ASP A C 1
ATOM 1916 O O . ASP A 1 256 ? -13.655 17.345 5.019 1.00 84.81 256 ASP A O 1
ATOM 1920 N N . VAL A 1 257 ? -15.246 16.189 6.107 1.00 84.38 257 VAL A N 1
ATOM 1921 C CA . VAL A 1 257 ? -15.259 15.038 5.185 1.00 84.38 257 VAL A CA 1
ATOM 1922 C C . VAL A 1 257 ? -15.712 15.453 3.789 1.00 84.38 257 VAL A C 1
ATOM 1924 O O . VAL A 1 257 ? -15.067 15.074 2.816 1.00 84.38 257 VAL A O 1
ATOM 1927 N N . ASP A 1 258 ? -16.708 16.336 3.680 1.00 86.25 258 ASP A N 1
ATOM 1928 C CA . ASP A 1 258 ? -17.154 16.868 2.385 1.00 86.25 258 ASP A CA 1
ATOM 1929 C C . ASP A 1 258 ? -15.992 17.537 1.613 1.00 86.25 258 ASP A C 1
ATOM 1931 O O . ASP A 1 258 ? -15.912 17.457 0.385 1.00 86.25 258 ASP A O 1
ATOM 1935 N N . ALA A 1 259 ? -15.068 18.200 2.322 1.00 88.12 259 ALA A N 1
ATOM 1936 C CA . ALA A 1 259 ? -13.893 18.820 1.712 1.00 88.12 259 ALA A CA 1
ATOM 1937 C C . ALA A 1 259 ? -12.841 17.781 1.297 1.00 88.12 259 ALA A C 1
ATOM 1939 O O . ALA A 1 259 ? -12.218 17.933 0.242 1.00 88.12 259 ALA A O 1
ATOM 1940 N N . VAL A 1 260 ? -12.649 16.728 2.100 1.00 85.81 260 VAL A N 1
ATOM 1941 C CA . VAL A 1 260 ? -11.777 15.595 1.750 1.00 85.81 260 VAL A CA 1
ATOM 1942 C C . VAL A 1 260 ? -12.273 14.936 0.463 1.00 85.81 260 VAL A C 1
ATOM 1944 O O . VAL A 1 260 ? -11.496 14.817 -0.487 1.00 85.81 260 VAL A O 1
ATOM 1947 N N . ASP A 1 261 ? -13.566 14.628 0.385 1.00 84.06 261 ASP A N 1
ATOM 1948 C CA . ASP A 1 261 ? -14.193 13.984 -0.774 1.00 84.06 261 ASP A CA 1
ATOM 1949 C C . ASP A 1 261 ? -14.154 14.871 -2.026 1.00 84.06 261 ASP A C 1
ATOM 1951 O O . ASP A 1 261 ? -13.971 14.398 -3.148 1.00 84.06 261 ASP A O 1
ATOM 1955 N N . ALA A 1 262 ? -14.305 16.187 -1.865 1.00 87.44 262 ALA A N 1
ATOM 1956 C CA . ALA A 1 262 ? -14.280 17.108 -2.996 1.00 87.44 262 ALA A CA 1
ATOM 1957 C C . ALA A 1 262 ? -12.867 17.350 -3.555 1.00 87.44 262 ALA A C 1
ATOM 1959 O O . ALA A 1 262 ? -12.721 17.614 -4.751 1.00 87.44 262 ALA A O 1
ATOM 1960 N N . ILE A 1 263 ? -11.834 17.319 -2.704 1.00 86.88 263 ILE A N 1
ATOM 1961 C CA . ILE A 1 263 ? -10.483 17.789 -3.056 1.00 86.88 263 ILE A CA 1
ATOM 1962 C C . ILE A 1 263 ? -9.485 16.639 -3.174 1.00 86.88 263 ILE A C 1
ATOM 1964 O O . ILE A 1 263 ? -8.735 16.583 -4.150 1.00 86.88 263 ILE A O 1
ATOM 1968 N N . ALA A 1 264 ? -9.440 15.744 -2.188 1.00 85.31 264 ALA A N 1
ATOM 1969 C CA . ALA A 1 264 ? -8.458 14.668 -2.144 1.00 85.31 264 ALA A CA 1
ATOM 1970 C C . ALA A 1 264 ? -8.919 13.456 -2.956 1.00 85.31 264 ALA A C 1
ATOM 1972 O O . ALA A 1 264 ? -8.169 12.998 -3.819 1.00 85.31 264 ALA A O 1
ATOM 1973 N N . SER A 1 265 ? -10.150 12.981 -2.746 1.00 81.44 265 SER A N 1
ATOM 1974 C CA . SER A 1 265 ? -10.649 11.741 -3.357 1.00 81.44 265 SER A CA 1
ATOM 1975 C C . SER A 1 265 ? -10.469 11.645 -4.877 1.00 81.44 265 SER A C 1
ATOM 1977 O O . SER A 1 265 ? -9.956 10.625 -5.339 1.00 81.44 265 SER A O 1
ATOM 1979 N N . PRO A 1 266 ? -10.745 12.687 -5.693 1.00 83.44 266 PRO A N 1
ATOM 1980 C CA . PRO A 1 266 ? -10.552 12.609 -7.144 1.00 83.44 266 PRO A CA 1
ATOM 1981 C C . PRO A 1 266 ? -9.092 12.411 -7.580 1.00 83.44 266 PRO A C 1
ATOM 1983 O O . PRO A 1 266 ? -8.836 12.107 -8.745 1.00 83.44 266 PRO A O 1
ATOM 1986 N N . LEU A 1 267 ? -8.136 12.646 -6.677 1.00 82.56 267 LEU A N 1
ATOM 1987 C CA . LEU A 1 267 ? -6.702 12.583 -6.944 1.00 82.56 267 LEU A CA 1
ATOM 1988 C C . LEU A 1 267 ? -6.061 11.285 -6.446 1.00 82.56 267 LEU A C 1
ATOM 1990 O O . LEU A 1 267 ? -5.066 10.862 -7.034 1.00 82.56 267 LEU A O 1
ATOM 1994 N N . ILE A 1 268 ? -6.579 10.693 -5.365 1.00 80.88 268 ILE A N 1
ATOM 1995 C CA . ILE A 1 268 ? -5.897 9.598 -4.653 1.00 80.88 268 ILE A CA 1
ATOM 1996 C C . ILE A 1 268 ? -6.739 8.333 -4.470 1.00 80.88 268 ILE A C 1
ATOM 1998 O O . ILE A 1 268 ? -6.160 7.277 -4.212 1.00 80.88 268 ILE A O 1
ATOM 2002 N N . ASP A 1 269 ? -8.063 8.392 -4.628 1.00 81.31 269 ASP A N 1
ATOM 2003 C CA . ASP A 1 269 ? -8.898 7.223 -4.366 1.00 81.31 269 ASP A CA 1
ATOM 2004 C C . ASP A 1 269 ? -8.803 6.194 -5.499 1.00 81.31 269 ASP A C 1
ATOM 2006 O O . ASP A 1 269 ? -9.038 6.473 -6.676 1.00 81.31 269 ASP A O 1
ATOM 2010 N N . GLY A 1 270 ? -8.506 4.952 -5.119 1.00 83.31 270 GLY A N 1
ATOM 2011 C CA . GLY A 1 270 ? -8.436 3.790 -6.008 1.00 83.31 270 GLY A CA 1
ATOM 2012 C C . GLY A 1 270 ? -9.726 2.966 -6.064 1.00 83.31 270 GLY A C 1
ATOM 2013 O O . GLY A 1 270 ? -9.651 1.756 -6.242 1.00 83.31 270 GLY A O 1
ATOM 2014 N N . ILE A 1 271 ? -10.895 3.585 -5.875 1.00 82.31 271 ILE A N 1
ATOM 2015 C CA . ILE A 1 271 ? -12.163 2.883 -5.572 1.00 82.31 271 ILE A CA 1
ATOM 2016 C C . ILE A 1 271 ? -13.107 2.696 -6.771 1.00 82.31 271 ILE A C 1
ATOM 2018 O O . ILE A 1 271 ? -14.264 2.318 -6.600 1.00 82.31 271 ILE A O 1
ATOM 2022 N N . SER A 1 272 ? -12.657 2.972 -8.000 1.00 89.56 272 SER A N 1
ATOM 2023 C CA . SER A 1 272 ? -13.513 2.840 -9.190 1.00 89.56 272 SER A CA 1
ATOM 2024 C C . SER A 1 272 ? -14.104 1.431 -9.309 1.00 89.56 272 SER A C 1
ATOM 2026 O O . SER A 1 272 ? -13.389 0.432 -9.201 1.00 89.56 272 SER A O 1
ATOM 2028 N N . THR A 1 273 ? -15.403 1.354 -9.590 1.00 92.44 273 THR A N 1
ATOM 2029 C CA . THR A 1 273 ? -16.107 0.102 -9.900 1.00 92.44 273 THR A CA 1
ATOM 2030 C C . THR A 1 273 ? -16.217 -0.153 -11.404 1.00 92.44 273 THR A C 1
ATOM 2032 O O . THR A 1 273 ? -16.515 -1.271 -11.818 1.00 92.44 273 THR A O 1
ATOM 2035 N N . ASP A 1 274 ? -15.933 0.833 -12.261 1.00 93.44 274 ASP A N 1
ATOM 2036 C CA . ASP A 1 274 ? -15.880 0.602 -13.707 1.00 93.44 274 ASP A CA 1
ATOM 2037 C C . ASP A 1 274 ? -14.503 0.066 -14.115 1.00 93.44 274 ASP A C 1
ATOM 2039 O O . ASP A 1 274 ? -13.554 0.809 -14.379 1.00 93.44 274 ASP A O 1
ATOM 2043 N N . LEU A 1 275 ? -14.413 -1.262 -14.189 1.00 94.25 275 LEU A N 1
ATOM 2044 C CA . LEU A 1 275 ? -13.247 -1.994 -14.688 1.00 94.25 275 LEU A CA 1
ATOM 2045 C C . LEU A 1 275 ? -13.488 -2.596 -16.083 1.00 94.25 275 LEU A C 1
ATOM 2047 O O . LEU A 1 275 ? -12.721 -3.448 -16.544 1.00 94.25 275 LEU A O 1
ATOM 2051 N N . SER A 1 276 ? -14.529 -2.153 -16.796 1.00 93.56 276 SER A N 1
ATOM 2052 C CA . SER A 1 276 ? -14.949 -2.735 -18.079 1.00 93.56 276 SER A CA 1
ATOM 2053 C C . SER A 1 276 ? -13.842 -2.687 -19.138 1.00 93.56 276 SER A C 1
ATOM 2055 O O . SER A 1 276 ? -13.588 -3.670 -19.840 1.00 93.56 276 SER A O 1
ATOM 2057 N N . ALA A 1 277 ? -13.113 -1.572 -19.220 1.00 96.56 277 ALA A N 1
ATOM 2058 C CA . ALA A 1 277 ? -12.004 -1.405 -20.152 1.00 96.56 277 ALA A CA 1
ATOM 2059 C C . ALA A 1 277 ? -10.817 -2.329 -19.822 1.00 96.56 277 ALA A C 1
ATOM 2061 O O . ALA A 1 277 ? -10.156 -2.826 -20.737 1.00 96.56 277 ALA A O 1
ATOM 2062 N N . PHE A 1 278 ? -10.555 -2.575 -18.534 1.00 96.50 278 PHE A N 1
ATOM 2063 C CA . PHE A 1 278 ? -9.521 -3.503 -18.074 1.00 96.50 278 PHE A CA 1
ATOM 2064 C C . PHE A 1 278 ? -9.890 -4.948 -18.430 1.00 96.50 278 PHE A C 1
ATOM 2066 O O . PHE A 1 278 ? -9.109 -5.630 -19.100 1.00 96.50 278 PHE A O 1
ATOM 2073 N N . ARG A 1 279 ? -11.122 -5.366 -18.102 1.00 95.19 279 ARG A N 1
ATOM 2074 C CA . ARG A 1 279 ? -11.671 -6.686 -18.456 1.00 95.19 279 ARG A CA 1
ATOM 2075 C C . ARG A 1 279 ? -11.659 -6.916 -19.970 1.00 95.19 279 ARG A C 1
ATOM 2077 O O . ARG A 1 279 ? -11.168 -7.944 -20.428 1.00 95.19 279 ARG A O 1
ATOM 2084 N N . LYS A 1 280 ? -12.100 -5.935 -20.774 1.00 96.44 280 LYS A N 1
ATOM 2085 C CA . LYS A 1 280 ? -12.156 -6.024 -22.251 1.00 96.44 280 LYS A CA 1
ATOM 2086 C C . LYS A 1 280 ? -10.790 -6.256 -22.903 1.00 96.44 280 LYS A C 1
ATOM 2088 O O . LYS A 1 280 ? -10.722 -6.878 -23.960 1.00 96.44 280 LYS A O 1
ATOM 2093 N N . ARG A 1 281 ? -9.705 -5.766 -22.296 1.00 97.88 281 ARG A N 1
ATOM 2094 C CA . ARG A 1 281 ? -8.329 -6.000 -22.773 1.00 97.88 281 ARG A CA 1
ATOM 2095 C C . ARG A 1 281 ? -7.727 -7.318 -22.269 1.00 97.88 281 ARG A C 1
ATOM 2097 O O . ARG A 1 281 ? -6.565 -7.586 -22.551 1.00 97.88 281 ARG A O 1
ATOM 2104 N N . GLY A 1 282 ? -8.494 -8.131 -21.539 1.00 97.50 282 GLY A N 1
ATOM 2105 C CA . GLY A 1 282 ? -8.036 -9.393 -20.959 1.00 97.50 282 GLY A CA 1
ATOM 2106 C C . GLY A 1 282 ? -7.229 -9.233 -19.670 1.00 97.50 282 GLY A C 1
ATOM 2107 O O . GLY A 1 282 ? -6.555 -10.180 -19.267 1.00 97.50 282 GLY A O 1
ATOM 2108 N N . GLY A 1 283 ? -7.280 -8.057 -19.031 1.00 97.88 283 GLY A N 1
ATOM 2109 C CA . GLY A 1 283 ? -6.595 -7.801 -17.766 1.00 97.88 283 GLY A CA 1
ATOM 2110 C C . GLY A 1 283 ? -7.066 -8.746 -16.661 1.00 97.88 283 GLY A C 1
ATOM 2111 O O . GLY A 1 283 ? -8.230 -9.143 -16.636 1.00 97.88 283 GLY A O 1
ATOM 2112 N N . LYS A 1 284 ? -6.148 -9.110 -15.761 1.00 97.88 284 LYS A N 1
ATOM 2113 C CA . LYS A 1 284 ? -6.407 -9.941 -14.580 1.00 97.88 284 LYS A CA 1
ATOM 2114 C C . LYS A 1 284 ? -5.860 -9.234 -13.347 1.00 97.88 284 LYS A C 1
ATOM 2116 O O . LYS A 1 284 ? -4.722 -8.772 -13.367 1.00 97.88 284 LYS A O 1
ATOM 2121 N N . MET A 1 285 ? -6.674 -9.144 -12.305 1.00 96.00 285 MET A N 1
ATOM 2122 C CA . MET A 1 285 ? -6.355 -8.499 -11.042 1.00 96.00 285 MET A CA 1
ATOM 2123 C C . MET A 1 285 ? -6.471 -9.519 -9.914 1.00 96.00 285 MET A C 1
ATOM 2125 O O . MET A 1 285 ? -7.489 -10.198 -9.771 1.00 96.00 285 MET A O 1
ATOM 2129 N N . ILE A 1 286 ? -5.398 -9.622 -9.138 1.00 95.69 286 ILE A N 1
ATOM 2130 C CA . ILE A 1 286 ? -5.342 -10.398 -7.905 1.00 95.69 286 ILE A CA 1
ATOM 2131 C C . ILE A 1 286 ? -5.113 -9.390 -6.790 1.00 95.69 286 ILE A C 1
ATOM 2133 O O . ILE A 1 286 ? -4.095 -8.699 -6.785 1.00 95.69 286 ILE A O 1
ATOM 2137 N N . VAL A 1 287 ? -6.068 -9.310 -5.873 1.00 92.94 287 VAL A N 1
ATOM 2138 C CA . VAL A 1 287 ? -5.979 -8.506 -4.659 1.00 92.94 287 VAL A CA 1
ATOM 2139 C C . VAL A 1 287 ? -5.767 -9.466 -3.499 1.00 92.94 287 VAL A C 1
ATOM 2141 O O . VAL A 1 287 ? -6.473 -10.464 -3.380 1.00 92.94 287 VAL A O 1
ATOM 2144 N N . ALA A 1 288 ? -4.775 -9.186 -2.665 1.00 92.12 288 ALA A N 1
ATOM 2145 C CA . ALA A 1 288 ? -4.509 -9.940 -1.451 1.00 92.12 288 ALA A CA 1
ATOM 2146 C C . ALA A 1 288 ? -4.540 -8.975 -0.268 1.00 92.12 288 ALA A C 1
ATOM 2148 O O . ALA A 1 288 ? -3.908 -7.922 -0.329 1.00 92.12 288 ALA A O 1
ATOM 2149 N N . GLN A 1 289 ? -5.267 -9.336 0.784 1.00 90.44 289 GLN A N 1
ATOM 2150 C CA . GLN A 1 289 ? -5.469 -8.491 1.958 1.00 90.44 289 GLN A CA 1
ATOM 2151 C C . GLN A 1 289 ? -5.396 -9.341 3.224 1.00 90.44 289 GLN A C 1
ATOM 2153 O O . GLN A 1 289 ? -5.918 -10.451 3.264 1.00 90.44 289 GLN A O 1
ATOM 2158 N N . GLY A 1 290 ? -4.728 -8.837 4.257 1.00 89.94 290 GLY A N 1
ATOM 2159 C CA . GLY A 1 290 ? -4.602 -9.544 5.527 1.00 89.94 290 GLY A CA 1
ATOM 2160 C C . GLY A 1 290 ? -5.818 -9.324 6.412 1.00 89.94 290 GLY A C 1
ATOM 2161 O O . GLY A 1 290 ? -6.313 -8.201 6.485 1.00 89.94 290 GLY A O 1
ATOM 2162 N N . TRP A 1 291 ? -6.294 -10.375 7.087 1.00 89.31 291 TRP A N 1
ATOM 2163 C CA . TRP A 1 291 ? -7.377 -10.252 8.074 1.00 89.31 291 TRP A CA 1
ATOM 2164 C C . TRP A 1 291 ? -6.941 -9.512 9.341 1.00 89.31 291 TRP A C 1
ATOM 2166 O O . TRP A 1 291 ? -7.758 -8.822 9.943 1.00 89.31 291 TRP A O 1
ATOM 2176 N N . ALA A 1 292 ? -5.663 -9.619 9.716 1.00 88.31 292 ALA A N 1
ATOM 2177 C CA . ALA A 1 292 ? -5.095 -8.935 10.875 1.00 88.31 292 ALA A CA 1
ATOM 2178 C C . ALA A 1 292 ? -4.544 -7.540 10.520 1.00 88.31 292 ALA A C 1
ATOM 2180 O O . ALA A 1 292 ? -3.796 -6.958 11.305 1.00 88.31 292 ALA A O 1
ATOM 2181 N N . ASP A 1 293 ? -4.889 -7.008 9.342 1.00 85.81 293 ASP A N 1
ATOM 2182 C CA . ASP A 1 293 ? -4.400 -5.711 8.891 1.00 85.81 293 ASP A CA 1
ATOM 2183 C C . ASP A 1 293 ? -5.103 -4.552 9.596 1.00 85.81 293 ASP A C 1
ATOM 2185 O O . ASP A 1 293 ? -6.319 -4.374 9.432 1.00 85.81 293 ASP A O 1
ATOM 2189 N N . PRO A 1 294 ? -4.361 -3.731 10.368 1.00 81.00 294 PRO A N 1
ATOM 2190 C CA . PRO A 1 294 ? -4.965 -2.641 11.112 1.00 81.00 294 PRO A CA 1
ATOM 2191 C C . PRO A 1 294 ? -5.451 -1.512 10.182 1.00 81.00 294 PRO A C 1
ATOM 2193 O O . PRO A 1 294 ? -6.254 -0.680 10.602 1.00 81.00 294 PRO A O 1
ATOM 2196 N N . TYR A 1 295 ? -5.026 -1.468 8.915 1.00 76.62 295 TYR A N 1
ATOM 2197 C CA . TYR A 1 295 ? -5.243 -0.352 7.987 1.00 76.62 295 TYR A CA 1
ATOM 2198 C C . TYR A 1 295 ? -6.455 -0.520 7.061 1.00 76.62 295 TYR A C 1
ATOM 2200 O O . TYR A 1 295 ? -6.502 0.070 5.985 1.00 76.62 295 TYR A O 1
ATOM 2208 N N . GLY A 1 296 ? -7.469 -1.277 7.487 1.00 73.31 296 GLY A N 1
ATOM 2209 C CA . GLY A 1 296 ? -8.745 -1.363 6.770 1.00 73.31 296 GLY A CA 1
ATOM 2210 C C . GLY A 1 296 ? -8.910 -2.629 5.936 1.00 73.31 296 GLY A C 1
ATOM 2211 O O . GLY A 1 296 ? -9.328 -2.557 4.782 1.00 73.31 296 GLY A O 1
ATOM 2212 N N . ALA A 1 297 ? -8.668 -3.795 6.544 1.00 81.69 297 ALA A N 1
ATOM 2213 C CA . ALA A 1 297 ? -8.858 -5.107 5.921 1.00 81.69 297 ALA A CA 1
ATOM 2214 C C . ALA A 1 297 ? -10.216 -5.282 5.201 1.00 81.69 297 ALA A C 1
ATOM 2216 O O . ALA A 1 297 ? -10.285 -5.925 4.153 1.00 81.69 297 ALA A O 1
ATOM 2217 N N . LEU A 1 298 ? -11.291 -4.677 5.721 1.00 86.25 298 LEU A N 1
ATOM 2218 C CA . LEU A 1 298 ? -12.640 -4.799 5.155 1.00 86.25 298 LEU A CA 1
ATOM 2219 C C . LEU A 1 298 ? -12.832 -4.073 3.817 1.00 86.25 298 LEU A C 1
ATOM 2221 O O . LEU A 1 298 ? -13.718 -4.456 3.055 1.00 86.25 298 LEU A O 1
ATOM 2225 N N . TRP A 1 299 ? -12.014 -3.070 3.484 1.00 84.38 299 TRP A N 1
ATOM 2226 C CA . TRP A 1 299 ? -12.212 -2.293 2.253 1.00 84.38 299 TRP A CA 1
ATOM 2227 C C . TRP A 1 299 ? -12.130 -3.122 0.990 1.00 84.38 299 TRP A C 1
ATOM 2229 O O . TRP A 1 299 ? -12.909 -2.906 0.068 1.00 84.38 299 TRP A O 1
ATOM 2239 N N . SER A 1 300 ? -11.206 -4.080 0.951 1.00 88.44 300 SER A N 1
ATOM 2240 C CA . SER A 1 300 ? -11.055 -4.942 -0.218 1.00 88.44 300 SER A CA 1
ATOM 2241 C C . SER A 1 300 ? -12.320 -5.772 -0.461 1.00 88.44 300 SER A C 1
ATOM 2243 O O . SER A 1 300 ? -12.733 -5.945 -1.607 1.00 88.44 300 SER A O 1
ATOM 2245 N N . ILE A 1 301 ? -12.973 -6.230 0.615 1.00 92.44 301 ILE A N 1
ATOM 2246 C CA . ILE A 1 301 ? -14.247 -6.958 0.548 1.00 92.44 301 ILE A CA 1
ATOM 2247 C C . ILE A 1 301 ? -15.354 -6.017 0.067 1.00 92.44 301 ILE A C 1
ATOM 2249 O O . ILE A 1 301 ? -16.042 -6.326 -0.902 1.00 92.44 301 ILE A O 1
ATOM 2253 N N . MET A 1 302 ? -15.470 -4.837 0.682 1.00 90.19 302 MET A N 1
ATOM 2254 C CA . MET A 1 302 ? -16.473 -3.835 0.307 1.00 90.19 302 MET A CA 1
ATOM 2255 C C . MET A 1 302 ? -16.332 -3.399 -1.158 1.00 90.19 302 MET A C 1
ATOM 2257 O O . MET A 1 302 ? -17.331 -3.251 -1.856 1.00 90.19 302 MET A O 1
ATOM 2261 N N . HIS A 1 303 ? -15.107 -3.223 -1.658 1.00 89.38 303 HIS A N 1
ATOM 2262 C CA . HIS A 1 303 ? -14.862 -2.846 -3.052 1.00 89.38 303 HIS A CA 1
ATOM 2263 C C . HIS A 1 303 ? -15.253 -3.960 -4.027 1.00 89.38 303 HIS A C 1
ATOM 2265 O O . HIS A 1 303 ? -15.857 -3.679 -5.063 1.00 89.38 303 HIS A O 1
ATOM 2271 N N . LEU A 1 304 ? -14.991 -5.226 -3.682 1.00 93.50 304 LEU A N 1
ATOM 2272 C CA . LEU A 1 304 ? -15.473 -6.366 -4.465 1.00 93.50 304 LEU A CA 1
ATOM 2273 C C . LEU A 1 304 ? -17.010 -6.394 -4.526 1.00 93.50 304 LEU A C 1
ATOM 2275 O O . LEU A 1 304 ? -17.573 -6.557 -5.608 1.00 93.50 304 LEU A O 1
ATOM 2279 N N . GLU A 1 305 ? -17.692 -6.183 -3.401 1.00 93.25 305 GLU A N 1
ATOM 2280 C CA . GLU A 1 305 ? -19.159 -6.111 -3.357 1.00 93.25 305 GLU A CA 1
ATOM 2281 C C . GLU A 1 305 ? -19.694 -4.930 -4.182 1.00 93.25 305 GLU A C 1
ATOM 2283 O O . GLU A 1 305 ? -20.667 -5.066 -4.926 1.00 93.25 305 GLU A O 1
ATOM 2288 N N . GLN A 1 306 ? -19.043 -3.766 -4.111 1.00 92.25 306 GLN A N 1
ATOM 2289 C CA . GLN A 1 306 ? -19.385 -2.596 -4.925 1.00 92.25 306 GLN A CA 1
ATOM 2290 C C . GLN A 1 306 ? -19.201 -2.868 -6.425 1.00 92.25 306 GLN A C 1
ATOM 2292 O O . GLN A 1 306 ? -20.058 -2.487 -7.225 1.00 92.25 306 GLN A O 1
ATOM 2297 N N . LEU A 1 307 ? -18.125 -3.555 -6.815 1.00 93.62 307 LEU A N 1
ATOM 2298 C CA . LEU A 1 307 ? -17.866 -3.976 -8.192 1.00 93.62 307 LEU A CA 1
ATOM 2299 C C . LEU A 1 307 ? -18.947 -4.948 -8.697 1.00 93.62 307 LEU A C 1
ATOM 2301 O O . LEU A 1 307 ? -19.457 -4.792 -9.809 1.00 93.62 307 LEU A O 1
ATOM 2305 N N . GLN A 1 308 ? -19.331 -5.928 -7.877 1.00 93.69 308 GLN A N 1
ATOM 2306 C CA . GLN A 1 308 ? -20.404 -6.873 -8.198 1.00 93.69 308 GLN A CA 1
ATOM 2307 C C . GLN A 1 308 ? -21.748 -6.151 -8.346 1.00 93.69 308 GLN A C 1
ATOM 2309 O O . GLN A 1 308 ? -22.422 -6.299 -9.363 1.00 93.69 308 GLN A O 1
ATOM 2314 N N . ASN A 1 309 ? -22.100 -5.275 -7.405 1.00 93.81 309 ASN A N 1
ATOM 2315 C CA . ASN A 1 309 ? -23.328 -4.484 -7.479 1.00 93.81 309 ASN A CA 1
ATOM 2316 C C . ASN A 1 309 ? -23.369 -3.592 -8.735 1.00 93.81 309 ASN A C 1
ATOM 2318 O O . ASN A 1 309 ? -24.386 -3.543 -9.431 1.00 93.81 309 ASN A O 1
ATOM 2322 N N . ALA A 1 310 ? -22.255 -2.930 -9.070 1.00 93.38 310 ALA A N 1
ATOM 2323 C CA . ALA A 1 310 ? -22.137 -2.078 -10.256 1.00 93.38 310 ALA A CA 1
ATOM 2324 C C . ALA A 1 310 ? -22.266 -2.856 -11.579 1.00 93.38 310 ALA A C 1
ATOM 2326 O O . ALA A 1 310 ? -22.646 -2.286 -12.601 1.00 93.38 310 ALA A O 1
ATOM 2327 N N . THR A 1 311 ? -21.991 -4.160 -11.557 1.00 89.81 311 THR A N 1
ATOM 2328 C CA . THR A 1 311 ? -22.107 -5.069 -12.706 1.00 89.81 311 THR A CA 1
ATOM 2329 C C . THR A 1 311 ? -23.400 -5.888 -12.677 1.00 89.81 311 THR A C 1
ATOM 2331 O O . THR A 1 311 ? -23.477 -6.943 -13.294 1.00 89.81 311 THR A O 1
ATOM 2334 N N . ALA A 1 312 ? -24.438 -5.412 -11.974 1.00 90.75 312 ALA A N 1
ATOM 2335 C CA . ALA A 1 312 ? -25.717 -6.113 -11.812 1.00 90.75 312 ALA A CA 1
ATOM 2336 C C . ALA A 1 312 ? -25.568 -7.541 -11.244 1.00 90.75 312 ALA A C 1
ATOM 2338 O O . ALA A 1 312 ? -26.339 -8.440 -11.587 1.00 90.75 312 ALA A O 1
ATOM 2339 N N . ASN A 1 313 ? -24.601 -7.720 -10.340 1.00 89.56 313 ASN A N 1
ATOM 2340 C CA . ASN A 1 313 ? -24.220 -8.979 -9.697 1.00 89.56 313 ASN A CA 1
ATOM 2341 C C . ASN A 1 313 ? -23.703 -10.047 -10.671 1.00 89.56 313 ASN A C 1
ATOM 2343 O O . ASN A 1 313 ? -23.916 -11.243 -10.460 1.00 89.56 313 ASN A O 1
ATOM 2347 N N . GLU A 1 314 ? -23.029 -9.629 -11.745 1.00 89.75 314 GLU A N 1
ATOM 2348 C CA . GLU A 1 314 ? -22.265 -10.549 -12.584 1.00 89.75 314 GLU A CA 1
ATOM 2349 C C . GLU A 1 314 ? -21.114 -11.199 -11.803 1.00 89.75 314 GLU A C 1
ATOM 2351 O O . GLU A 1 314 ? -20.513 -10.611 -10.902 1.00 89.75 314 GLU A O 1
ATOM 2356 N N . ASP A 1 315 ? -20.766 -12.422 -12.203 1.00 91.06 315 ASP A N 1
ATOM 2357 C CA . ASP A 1 315 ? -19.526 -13.047 -11.764 1.00 91.06 315 ASP A CA 1
ATOM 2358 C C . ASP A 1 315 ? -18.326 -12.315 -12.391 1.00 91.06 315 ASP A C 1
ATOM 2360 O O . ASP A 1 315 ? -18.186 -12.233 -13.618 1.00 91.06 315 ASP A O 1
ATOM 2364 N N . VAL A 1 316 ? -17.471 -11.771 -11.524 1.00 94.06 316 VAL A N 1
ATOM 2365 C CA . VAL A 1 316 ? -16.247 -11.033 -11.875 1.00 94.06 316 VAL A CA 1
ATOM 2366 C C . VAL A 1 316 ? -14.977 -11.867 -11.684 1.00 94.06 316 VAL A C 1
ATOM 2368 O O . VAL A 1 316 ? -13.880 -11.395 -11.993 1.00 94.06 316 VAL A O 1
ATOM 2371 N N . SER A 1 317 ? -15.103 -13.111 -11.205 1.00 94.62 317 SER A N 1
ATOM 2372 C CA . SER A 1 317 ? -13.971 -13.987 -10.865 1.00 94.62 317 SER A CA 1
ATOM 2373 C C . SER A 1 317 ? -13.096 -14.351 -12.066 1.00 94.62 317 SER A C 1
ATOM 2375 O O . SER A 1 317 ? -11.933 -14.729 -11.903 1.00 94.62 317 SER A O 1
ATOM 2377 N N . ASP A 1 318 ? -13.592 -14.166 -13.294 1.00 94.50 318 ASP A N 1
ATOM 2378 C CA . ASP A 1 318 ? -12.781 -14.335 -14.494 1.00 94.50 318 ASP A CA 1
ATOM 2379 C C . ASP A 1 318 ? -11.646 -13.308 -14.575 1.00 94.50 318 ASP A C 1
ATOM 2381 O O . ASP A 1 318 ? -10.618 -13.614 -15.182 1.00 94.50 318 ASP A O 1
ATOM 2385 N N . PHE A 1 319 ? -11.793 -12.111 -13.993 1.00 96.00 319 PHE A N 1
ATOM 2386 C CA . PHE A 1 319 ? -10.800 -11.037 -14.103 1.00 96.00 319 PHE A CA 1
ATOM 2387 C C . PHE A 1 319 ? -10.393 -10.373 -12.787 1.00 96.00 319 PHE A C 1
ATOM 2389 O O . PHE A 1 319 ? -9.328 -9.759 -12.763 1.00 96.00 319 PHE A O 1
ATOM 2396 N N . PHE A 1 320 ? -11.175 -10.496 -11.719 1.00 96.50 320 PHE A N 1
ATOM 2397 C CA . PHE A 1 320 ? -10.882 -9.914 -10.414 1.00 96.50 320 PHE A CA 1
ATOM 2398 C C . PHE A 1 320 ? -11.061 -10.975 -9.330 1.00 96.50 320 PHE A C 1
ATOM 2400 O O . PHE A 1 320 ? -12.141 -11.538 -9.183 1.00 96.50 320 PHE A O 1
ATOM 2407 N N . ASN A 1 321 ? -10.006 -11.242 -8.561 1.00 95.94 321 ASN A N 1
ATOM 2408 C CA . ASN A 1 321 ? -10.063 -12.154 -7.420 1.00 95.94 321 ASN A CA 1
ATOM 2409 C C . ASN A 1 321 ? -9.468 -11.489 -6.181 1.00 95.94 321 ASN A C 1
ATOM 2411 O O . ASN A 1 321 ? -8.359 -10.957 -6.241 1.00 95.94 321 ASN A O 1
ATOM 2415 N N . LEU A 1 322 ? -10.198 -11.569 -5.070 1.00 95.44 322 LEU A N 1
ATOM 2416 C CA . LEU A 1 322 ? -9.746 -11.158 -3.746 1.00 95.44 322 LEU A CA 1
ATOM 2417 C C . LEU A 1 322 ? -9.395 -12.393 -2.914 1.00 95.44 322 LEU A C 1
ATOM 2419 O O . LEU A 1 322 ? -10.205 -13.309 -2.785 1.00 95.44 322 LEU A O 1
ATOM 2423 N N . PHE A 1 323 ? -8.216 -12.377 -2.305 1.00 95.00 323 PHE A N 1
ATOM 2424 C CA . PHE A 1 323 ? -7.760 -13.377 -1.351 1.00 95.00 323 PHE A CA 1
ATOM 2425 C C . PHE A 1 323 ? -7.539 -12.714 0.006 1.00 95.00 323 PHE A C 1
ATOM 2427 O O . PHE A 1 323 ? -6.582 -11.962 0.195 1.00 95.00 323 PHE A O 1
ATOM 2434 N N . MET A 1 324 ? -8.429 -13.004 0.952 1.00 93.12 324 MET A N 1
ATOM 2435 C CA . MET A 1 324 ? -8.235 -12.622 2.346 1.00 93.12 324 MET A CA 1
ATOM 2436 C C . MET A 1 324 ? -7.326 -13.652 3.023 1.00 93.12 324 MET A C 1
ATOM 2438 O O . MET A 1 324 ? -7.626 -14.845 2.989 1.00 93.12 324 MET A O 1
ATOM 2442 N N . ILE A 1 325 ? -6.214 -13.208 3.604 1.00 91.44 325 ILE A N 1
ATOM 2443 C CA . ILE A 1 325 ? -5.163 -14.067 4.160 1.00 91.44 325 ILE A CA 1
ATOM 2444 C C . ILE A 1 325 ? -5.250 -14.039 5.696 1.00 91.44 325 ILE A C 1
ATOM 2446 O O . ILE A 1 325 ? -4.952 -12.998 6.296 1.00 91.44 325 ILE A O 1
ATOM 2450 N N . PRO A 1 326 ? -5.661 -15.147 6.349 1.00 87.62 326 PRO A N 1
ATOM 2451 C CA . PRO A 1 326 ? -5.680 -15.256 7.809 1.00 87.62 326 PRO A CA 1
ATOM 2452 C C . PRO A 1 326 ? -4.292 -15.032 8.416 1.00 87.62 326 PRO A C 1
ATOM 2454 O O . PRO A 1 326 ? -3.283 -15.417 7.826 1.00 87.62 326 PRO A O 1
ATOM 2457 N N . GLY A 1 327 ? -4.232 -14.359 9.567 1.00 81.44 327 GLY A N 1
ATOM 2458 C CA . GLY A 1 327 ? -2.986 -14.085 10.295 1.00 81.44 327 GLY A CA 1
ATOM 2459 C C . GLY A 1 327 ? -2.025 -13.081 9.638 1.00 81.44 327 GLY A C 1
ATOM 2460 O O . GLY A 1 327 ? -1.089 -12.628 10.294 1.00 81.44 327 GLY A O 1
ATOM 2461 N N . MET A 1 328 ? -2.241 -12.686 8.376 1.00 82.75 328 MET A N 1
ATOM 2462 C CA . MET A 1 328 ? -1.410 -11.674 7.724 1.00 82.75 328 MET A CA 1
ATOM 2463 C C . MET A 1 328 ? -1.732 -10.285 8.273 1.00 82.75 328 MET A C 1
ATOM 2465 O O . MET A 1 328 ? -2.879 -9.840 8.217 1.00 82.75 328 MET A O 1
ATOM 2469 N N . VAL A 1 329 ? -0.697 -9.604 8.761 1.00 74.19 329 VAL A N 1
ATOM 2470 C CA . VAL A 1 329 ? -0.802 -8.292 9.402 1.00 74.19 329 VAL A CA 1
ATOM 2471 C C . VAL A 1 329 ? -0.669 -7.145 8.404 1.00 74.19 329 VAL A C 1
ATOM 2473 O O . VAL A 1 329 ? -1.452 -6.218 8.402 1.00 74.19 329 VAL A O 1
ATOM 2476 N N . ASN A 1 330 ? 0.334 -7.155 7.539 1.00 68.44 330 ASN A N 1
ATOM 2477 C CA . ASN A 1 330 ? 0.453 -6.181 6.456 1.00 68.44 330 ASN A CA 1
ATOM 2478 C C . ASN A 1 330 ? 1.355 -6.759 5.362 1.00 68.44 330 ASN A C 1
ATOM 2480 O O . ASN A 1 330 ? 1.932 -7.839 5.515 1.00 68.44 330 ASN A O 1
ATOM 2484 N N . PHE A 1 331 ? 1.503 -6.030 4.255 1.00 60.81 331 PHE A N 1
ATOM 2485 C CA . PHE A 1 331 ? 2.294 -6.487 3.110 1.00 60.81 331 PHE A CA 1
ATOM 2486 C C . PHE A 1 331 ? 3.762 -6.815 3.449 1.00 60.81 331 PHE A C 1
ATOM 2488 O O . PHE A 1 331 ? 4.345 -7.667 2.778 1.00 60.81 331 PHE A O 1
ATOM 2495 N N . ALA A 1 332 ? 4.355 -6.216 4.492 1.00 54.69 332 ALA A N 1
ATOM 2496 C CA . ALA A 1 332 ? 5.731 -6.514 4.903 1.00 54.69 332 ALA A CA 1
ATOM 2497 C C . ALA A 1 332 ? 5.875 -7.908 5.550 1.00 54.69 332 ALA A C 1
ATOM 2499 O O . ALA A 1 332 ? 6.958 -8.490 5.509 1.00 54.69 332 ALA A O 1
ATOM 2500 N N . ASP A 1 333 ? 4.788 -8.479 6.079 1.00 49.38 333 ASP A N 1
ATOM 2501 C CA . ASP A 1 333 ? 4.783 -9.796 6.732 1.00 49.38 333 ASP A CA 1
ATOM 2502 C C . ASP A 1 333 ? 4.570 -10.962 5.742 1.00 49.38 333 ASP A C 1
ATOM 2504 O O . ASP A 1 333 ? 4.720 -12.133 6.095 1.00 49.38 333 ASP A O 1
ATOM 2508 N N . THR A 1 334 ? 4.310 -10.675 4.457 1.00 44.03 334 THR A N 1
ATOM 2509 C CA . THR A 1 334 ? 4.235 -11.706 3.397 1.00 44.03 334 THR A CA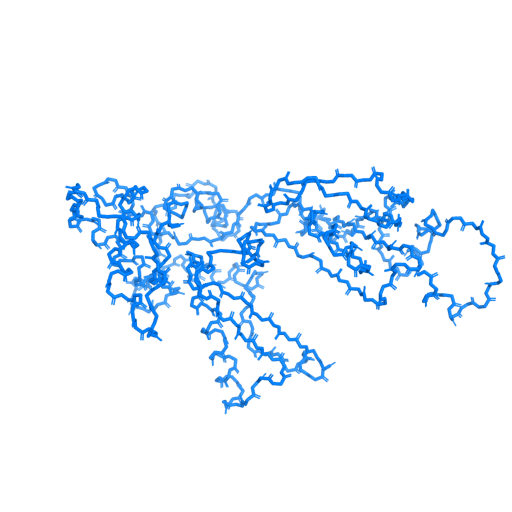 1
ATOM 2510 C C . THR A 1 334 ? 5.532 -12.518 3.264 1.00 44.03 334 THR A C 1
ATOM 2512 O O . THR A 1 334 ? 5.494 -13.679 2.857 1.00 44.03 334 THR A O 1
ATOM 2515 N N . GLY A 1 335 ? 6.676 -11.961 3.683 1.00 35.28 335 GLY A N 1
ATOM 2516 C CA . GLY A 1 335 ? 7.957 -12.671 3.764 1.00 35.28 335 GLY A CA 1
ATOM 2517 C C . GLY A 1 335 ? 8.017 -13.765 4.843 1.00 35.28 335 GLY A C 1
ATOM 2518 O O . GLY A 1 335 ? 8.900 -14.625 4.792 1.00 35.28 335 GLY A O 1
ATOM 2519 N N . ARG A 1 336 ? 7.084 -13.770 5.805 1.00 33.69 336 ARG A N 1
ATOM 2520 C CA . ARG A 1 336 ? 6.983 -14.778 6.874 1.00 33.69 336 ARG A CA 1
ATOM 2521 C C . ARG A 1 336 ? 5.985 -15.894 6.584 1.00 33.69 336 ARG A C 1
ATOM 2523 O O . ARG A 1 336 ? 6.187 -16.993 7.080 1.00 33.69 336 ARG A O 1
ATOM 2530 N N . LEU A 1 337 ? 4.991 -15.651 5.730 1.00 31.03 337 LEU A N 1
ATOM 2531 C CA . LEU A 1 337 ? 3.971 -16.643 5.350 1.00 31.03 337 LEU A CA 1
ATOM 2532 C C . LEU A 1 337 ? 4.464 -17.684 4.329 1.00 31.03 337 LEU A C 1
ATOM 2534 O O . LEU A 1 337 ? 3.765 -18.649 4.039 1.00 31.03 337 LEU A O 1
ATOM 2538 N N . ALA A 1 338 ? 5.669 -17.506 3.780 1.00 24.97 338 ALA A N 1
ATOM 2539 C CA . ALA A 1 338 ? 6.299 -18.448 2.854 1.00 24.97 338 ALA A CA 1
ATOM 2540 C C . ALA A 1 338 ? 7.200 -19.499 3.545 1.00 24.97 338 ALA A C 1
ATOM 2542 O O . ALA A 1 338 ? 8.093 -20.050 2.893 1.00 24.97 338 ALA A O 1
ATOM 2543 N N . ARG A 1 339 ? 7.013 -19.765 4.846 1.00 26.00 339 ARG A N 1
ATOM 2544 C CA . ARG A 1 339 ? 7.708 -20.844 5.568 1.00 26.00 339 ARG A CA 1
ATOM 2545 C C . ARG A 1 339 ? 6.743 -21.784 6.260 1.00 26.00 339 ARG A C 1
ATOM 2547 O O . ARG A 1 339 ? 5.820 -21.274 6.922 1.00 26.00 339 ARG A O 1
#

pLDDT: mean 80.83, std 17.59, range [24.97, 98.19]

InterPro domains:
  IPR011118 Tannase/feruloyl esterase [PF07519] (62-129)
  IPR011118 Tannase/feruloyl esterase [PF07519] (139-331)
  IPR011118 Tannase/feruloyl esterase [PTHR33938] (178-329)

Organism: NCBI:txid416450